Protein AF-A0A9P0PBZ3-F1 (afdb_monomer)

Solvent-accessible surface area (backbone atoms only — not comparable to full-atom values): 19628 Å² total; per-residue (Å²): 142,89,78,90,88,89,79,91,78,91,74,67,79,80,72,68,100,72,88,92,77,84,83,85,83,72,69,75,74,66,58,50,64,60,45,58,63,52,48,60,60,54,54,54,57,56,50,57,58,56,59,62,65,71,76,74,74,85,82,88,81,91,86,73,79,87,84,62,81,46,54,80,63,46,40,41,65,29,90,94,42,72,86,39,41,17,35,72,89,77,70,45,74,46,59,80,88,45,73,45,69,70,51,43,52,48,47,36,52,75,77,37,60,93,55,64,88,62,53,60,66,60,44,51,55,48,48,53,53,58,74,65,52,89,44,71,68,56,56,51,50,57,52,50,53,57,48,51,51,21,49,51,49,31,50,55,50,32,51,50,38,61,76,66,74,51,67,47,52,46,33,55,74,45,50,49,56,52,51,40,49,45,30,48,73,77,65,69,38,84,38,69,74,58,52,69,40,38,64,32,44,42,69,47,28,47,53,47,45,51,52,54,49,49,51,55,50,52,56,45,43,60,47,46,50,76,36,75,43,67,44,75,48,75,88,72,89,61,93,53,61,64,62,54,49,51,53,51,53,49,50,32,58,75,63,61,33,53,64,78,29,44,52,29,38,33,29,67,62,46,60,61,42,61,20,82,90,69,10,54,52,43,56,47,36,73,77,26,72,80,45,41,80,40,69,32,65,69,48,53,51,51,55,51,65,71,68,47,55,69,74,58,45,54,54,47,48,53,51,50,50,52,52,51,53,53,48,66,75,79,108

Nearest PDB structures (foldseek):
  8hzy-assembly1_A  TM=3.636E-01  e=7.570E+00  Homo sapiens
  1uaa-assembly1_A  TM=3.534E-01  e=8.027E+00  unclassified

Radius of gyration: 32.79 Å; Cα contacts (8 Å, |Δi|>4): 248; chains: 1; bounding box: 74×70×86 Å

Mean predicted aligned error: 19.02 Å

pLDDT: mean 71.49, std 22.12, range [21.98, 96.38]

Foldseek 3Di:
DDDDDDDDDPPDPPDDPDDPPPPPDDDPPVVPPVCVVVCVVVVVVVVVVVVVVVVPDDDDDDDAPPPDPCLQLQWAQQPVGSVWIARLVPRDTDDPVCSDPVSSLVCCCPVPVVCNPPGSVVSVVSVVVVVPDDDPVVVVVVVVVLLVVLVVVQLVVLVVCVVVVHQLQCQVPPVLVVQCCCCCPVVVHHSVVSSVSNDSHNVSSVVSVVVVVVVVVLVVLVDQQPAAHEEEDEDDPDPDLVVVLCVVVVVCVVSVRQLLSYAEYEYQPDCQAPPCPRHVVNVSCVRHVRYHYHYDPVSVVVVVVVVDPPVVVVVVVVVVVVVVVVVVVVD

Sequence (331 aa):
MKHVRRSWTVVMSVKMPYIVERERLVPNNLRKNLKEYLDSTVHNFVREFTLTLKRLTPHEVPSSLDGVDYLKFFIIPSLPDKQSPMCLLCNKVLGNDAMKPSKLQDHLRRCHPDKTEKDLKYFQTLKDKFQNRLTLDRMFASTSQRNDDGLRATYNISLLIAKSGKPHTIGEKLILPAVEEVLKTVLHKPASDIIKRIPLSNNTVERRIDEMSSDIESFLYNYLQTTHFSKQLDESTLPDIAALLLAYDYYFIEKAIPLSNMISVATDGAPAMVGRYRGFISYLKQNVSGVLAIHCVIHRQHLVAKNLSVRLHESLHLVIDAVNRIRKAYI

Organism: Acanthoscelides obtectus (NCBI:txid200917)

Structure (mmCIF, N/CA/C/O backbone):
data_AF-A0A9P0PBZ3-F1
#
_entry.id   AF-A0A9P0PBZ3-F1
#
loop_
_atom_site.group_PDB
_atom_site.id
_atom_site.type_symbol
_atom_site.label_atom_id
_atom_site.label_alt_id
_atom_site.label_comp_id
_atom_site.label_asym_id
_atom_site.label_entity_id
_atom_site.label_seq_id
_atom_site.pdbx_PDB_ins_code
_atom_site.Cartn_x
_atom_site.Cartn_y
_atom_site.Cartn_z
_atom_site.occupancy
_atom_site.B_iso_or_equiv
_atom_site.auth_seq_id
_atom_site.auth_comp_id
_atom_site.auth_asym_id
_atom_site.auth_atom_id
_atom_site.pdbx_PDB_model_num
ATOM 1 N N . MET A 1 1 ? -15.906 -4.947 -21.352 1.00 29.08 1 MET A N 1
ATOM 2 C CA . MET A 1 1 ? -15.986 -3.477 -21.180 1.00 29.08 1 MET A CA 1
ATOM 3 C C . MET A 1 1 ? -16.506 -3.112 -19.787 1.00 29.08 1 MET A C 1
ATOM 5 O O . MET A 1 1 ? -17.703 -2.948 -19.625 1.00 29.08 1 MET A O 1
ATOM 9 N N . LYS A 1 2 ? -15.629 -3.013 -18.778 1.00 26.06 2 LYS A N 1
ATOM 10 C CA . LYS A 1 2 ? -15.840 -2.250 -17.526 1.00 26.06 2 LYS A CA 1
ATOM 11 C C . LYS A 1 2 ? -14.461 -1.814 -17.012 1.00 26.06 2 LYS A C 1
ATOM 13 O O . LYS A 1 2 ? -13.936 -2.358 -16.050 1.00 26.06 2 LYS A O 1
ATOM 18 N N . HIS A 1 3 ? -13.850 -0.890 -17.747 1.00 26.52 3 HIS A N 1
ATOM 19 C CA . HIS A 1 3 ? -12.693 -0.113 -17.310 1.00 26.52 3 HIS A CA 1
ATOM 20 C C . HIS A 1 3 ? -13.184 1.267 -16.852 1.00 26.52 3 HIS A C 1
ATOM 22 O O . HIS A 1 3 ? -14.164 1.779 -17.384 1.00 26.52 3 HIS A O 1
ATOM 28 N N . VAL A 1 4 ? -12.436 1.858 -15.918 1.00 29.84 4 VAL A N 1
ATOM 29 C CA . VAL A 1 4 ? -12.512 3.252 -15.448 1.00 29.84 4 VAL A CA 1
ATOM 30 C C . VAL A 1 4 ? -13.644 3.563 -14.459 1.00 29.84 4 VAL A C 1
ATOM 32 O O . VAL A 1 4 ? -14.755 3.901 -14.847 1.00 29.84 4 VAL A O 1
ATOM 35 N N . ARG A 1 5 ? -13.317 3.485 -13.158 1.00 25.25 5 ARG A N 1
ATOM 36 C CA . ARG A 1 5 ? -13.666 4.447 -12.081 1.00 25.25 5 ARG A CA 1
ATOM 37 C C . ARG A 1 5 ? -13.329 3.835 -10.715 1.00 25.25 5 ARG A C 1
ATOM 39 O O . ARG A 1 5 ? -14.179 3.293 -10.019 1.00 25.25 5 ARG A O 1
ATOM 46 N N . ARG A 1 6 ? -12.057 3.919 -10.333 1.00 27.88 6 ARG A N 1
ATOM 47 C CA . ARG A 1 6 ? -11.628 3.910 -8.929 1.00 27.88 6 ARG A CA 1
ATOM 48 C C . ARG A 1 6 ? -10.559 4.981 -8.803 1.00 27.88 6 ARG A C 1
ATOM 50 O O . ARG A 1 6 ? -9.391 4.718 -9.047 1.00 27.88 6 ARG A O 1
ATOM 57 N N . SER A 1 7 ? -11.001 6.197 -8.518 1.00 27.58 7 SER A N 1
ATOM 58 C CA . SER A 1 7 ? -10.134 7.312 -8.166 1.00 27.58 7 SER A CA 1
ATOM 59 C C . SER A 1 7 ? -10.756 7.983 -6.947 1.00 27.58 7 SER A C 1
ATOM 61 O O . SER A 1 7 ? -11.873 8.480 -7.037 1.00 27.58 7 SER A O 1
ATOM 63 N N . TRP A 1 8 ? -10.008 7.940 -5.844 1.00 26.47 8 TRP A N 1
ATOM 64 C CA . TRP A 1 8 ? -10.099 8.806 -4.665 1.00 26.47 8 TRP A CA 1
ATOM 65 C C . TRP A 1 8 ? -11.349 8.679 -3.779 1.00 26.47 8 TRP A C 1
ATOM 67 O O . TRP A 1 8 ? -12.313 9.429 -3.874 1.00 26.47 8 TRP A O 1
ATOM 77 N N . THR A 1 9 ? -11.278 7.756 -2.820 1.00 25.42 9 THR A N 1
ATOM 78 C CA . THR A 1 9 ? -11.917 7.889 -1.502 1.00 25.42 9 THR A CA 1
ATOM 79 C C . THR A 1 9 ? -11.027 7.137 -0.517 1.00 25.42 9 THR A C 1
ATOM 81 O O . THR A 1 9 ? -11.084 5.914 -0.424 1.00 25.42 9 THR A O 1
ATOM 84 N N . VAL A 1 10 ? -10.129 7.852 0.156 1.00 24.81 10 VAL A N 1
ATOM 85 C CA . VAL A 1 10 ? -9.294 7.289 1.223 1.00 24.81 10 VAL A CA 1
ATOM 86 C C . VAL A 1 10 ? -10.126 7.335 2.510 1.00 24.81 10 VAL A C 1
ATOM 88 O O . VAL A 1 10 ? -10.003 8.242 3.320 1.00 24.81 10 VAL A O 1
ATOM 91 N N . VAL A 1 11 ? -11.040 6.370 2.670 1.00 24.91 11 VAL A N 1
ATOM 92 C CA . VAL A 1 11 ? -11.516 5.934 3.992 1.00 24.91 11 VAL A CA 1
ATOM 93 C C . VAL A 1 11 ? -10.622 4.759 4.356 1.00 24.91 11 VAL A C 1
ATOM 95 O O . VAL A 1 11 ? -10.783 3.655 3.838 1.00 24.91 11 VAL A O 1
ATOM 98 N N . MET A 1 12 ? -9.599 5.012 5.165 1.00 24.34 12 MET A N 1
ATOM 99 C CA . MET A 1 12 ? -8.623 3.986 5.515 1.00 24.34 12 MET A CA 1
ATOM 100 C C . MET A 1 12 ? -9.153 3.030 6.575 1.00 24.34 12 MET A C 1
ATOM 102 O O . MET A 1 12 ? -8.908 3.184 7.776 1.00 24.34 12 MET A O 1
ATOM 106 N N . SER A 1 13 ? -9.774 1.956 6.109 1.00 27.16 13 SER A N 1
ATOM 107 C CA . SER A 1 13 ? -9.694 0.673 6.798 1.00 27.16 13 SER A CA 1
ATOM 108 C C . SER A 1 13 ? -8.259 0.148 6.658 1.00 27.16 13 SER A C 1
ATOM 110 O O . SER A 1 13 ? -7.940 -0.556 5.705 1.00 27.16 13 SER A O 1
ATOM 112 N N . VAL A 1 14 ? -7.371 0.503 7.591 1.00 26.03 14 VAL A N 1
ATOM 113 C CA . VAL A 1 14 ? -6.132 -0.269 7.783 1.00 26.03 14 VAL A CA 1
ATOM 114 C C . VAL A 1 14 ? -6.565 -1.555 8.474 1.00 26.03 14 VAL A C 1
ATOM 116 O O . VAL A 1 14 ? -6.760 -1.577 9.686 1.00 26.03 14 VAL A O 1
ATOM 119 N N . LYS A 1 15 ? -6.830 -2.594 7.681 1.00 24.36 15 LYS A N 1
ATOM 120 C CA . LYS A 1 15 ? -6.982 -3.959 8.181 1.00 24.36 15 LYS A CA 1
ATOM 121 C C . LYS A 1 15 ? -5.592 -4.449 8.579 1.00 24.36 15 LYS A C 1
ATOM 123 O O . LYS A 1 15 ? -4.754 -4.645 7.704 1.00 24.36 15 LYS A O 1
ATOM 128 N N . MET A 1 16 ? -5.362 -4.669 9.871 1.00 21.98 16 MET A N 1
ATOM 129 C CA . MET A 1 16 ? -4.347 -5.639 10.284 1.00 21.98 16 MET A CA 1
ATOM 130 C C . MET A 1 16 ? -4.798 -7.044 9.832 1.00 21.98 16 MET A C 1
ATOM 132 O O . MET A 1 16 ? -6.004 -7.290 9.730 1.00 21.98 16 MET A O 1
ATOM 136 N N . PRO A 1 17 ? -3.874 -7.944 9.457 1.00 24.19 17 PRO A N 1
ATOM 137 C CA . PRO A 1 17 ? -4.163 -9.059 8.565 1.00 24.19 17 PRO A CA 1
ATOM 138 C C . PRO A 1 17 ? -4.803 -10.237 9.300 1.00 24.19 17 PRO A C 1
ATOM 140 O O . PRO A 1 17 ? -4.142 -11.223 9.560 1.00 24.19 17 PRO A O 1
ATOM 143 N N . TYR A 1 18 ? -6.097 -10.163 9.586 1.00 25.56 18 TYR A N 1
ATOM 144 C CA . TYR A 1 18 ? -7.008 -11.306 9.696 1.00 25.56 18 TYR A CA 1
ATOM 145 C C . TYR A 1 18 ? -8.403 -10.787 9.300 1.00 25.56 18 TYR A C 1
ATOM 147 O O . TYR A 1 18 ? -8.710 -9.618 9.498 1.00 25.56 18 TYR A O 1
ATOM 155 N N . ILE A 1 19 ? -9.258 -11.628 8.711 1.00 26.42 19 ILE A N 1
ATOM 156 C CA . ILE A 1 19 ? -10.566 -11.289 8.093 1.00 26.42 19 ILE A CA 1
ATOM 157 C C . ILE A 1 19 ? -10.468 -10.950 6.588 1.00 26.42 19 ILE A C 1
ATOM 159 O O . ILE A 1 19 ? -10.888 -9.893 6.095 1.00 26.42 19 ILE A O 1
ATOM 163 N N . VAL A 1 20 ? -9.995 -11.933 5.818 1.00 26.08 20 VAL A N 1
ATOM 164 C CA . VAL A 1 20 ? -10.382 -12.140 4.412 1.00 26.08 20 VAL A CA 1
ATOM 165 C C . VAL A 1 20 ? -11.152 -13.458 4.335 1.00 26.08 20 VAL A C 1
ATOM 167 O O . VAL A 1 20 ? -10.663 -14.433 3.791 1.00 26.08 20 VAL A O 1
ATOM 170 N N . GLU A 1 21 ? -12.351 -13.526 4.924 1.00 27.84 21 GLU A N 1
ATOM 171 C CA . GLU A 1 21 ? -13.196 -14.719 4.712 1.00 27.84 21 GLU A CA 1
ATOM 172 C C . GLU A 1 21 ? -14.717 -14.520 4.829 1.00 27.84 21 GLU A C 1
ATOM 174 O O . GLU A 1 21 ? -15.477 -15.459 4.619 1.00 27.84 21 GLU A O 1
ATOM 179 N N . ARG A 1 22 ? -15.221 -13.299 5.071 1.00 31.28 22 ARG A N 1
ATOM 180 C CA . ARG A 1 22 ? -16.670 -13.069 5.284 1.00 31.28 22 ARG A CA 1
ATOM 181 C C . ARG A 1 22 ? -17.397 -12.206 4.242 1.00 31.28 22 ARG A C 1
ATOM 183 O O . ARG A 1 22 ? -18.484 -11.720 4.520 1.00 31.28 22 ARG A O 1
ATOM 190 N N . GLU A 1 23 ? -16.879 -12.059 3.020 1.00 28.94 23 GLU A N 1
ATOM 191 C CA . GLU A 1 23 ? -17.589 -11.327 1.939 1.00 28.94 23 GLU A CA 1
ATOM 192 C C . GLU A 1 23 ? -18.262 -12.216 0.871 1.00 28.94 23 GLU A C 1
ATOM 194 O O . GLU A 1 23 ? -18.935 -11.710 -0.034 1.00 28.94 23 GLU A O 1
ATOM 199 N N . ARG A 1 24 ? -18.155 -13.548 0.972 1.00 33.34 24 ARG A N 1
ATOM 200 C CA . ARG A 1 24 ? -18.708 -14.477 -0.036 1.00 33.34 24 ARG A CA 1
ATOM 201 C C . ARG A 1 24 ? -20.142 -14.976 0.212 1.00 33.34 24 ARG A C 1
ATOM 203 O O . ARG A 1 24 ? -20.621 -15.761 -0.594 1.00 33.34 24 ARG A O 1
ATOM 210 N N . LEU A 1 25 ? -20.860 -14.524 1.248 1.00 36.72 25 LEU A N 1
ATOM 211 C CA . LEU A 1 25 ? -22.122 -15.171 1.671 1.00 36.72 25 LEU A CA 1
ATOM 212 C C . LEU A 1 25 ? -23.354 -14.243 1.795 1.00 36.72 25 LEU A C 1
ATOM 214 O O . LEU A 1 25 ? -24.155 -14.417 2.706 1.00 36.72 25 LEU A O 1
ATOM 218 N N . VAL A 1 26 ? -23.557 -13.276 0.886 1.00 35.28 26 VAL A N 1
ATOM 219 C CA . VAL A 1 26 ? -24.799 -12.459 0.851 1.00 35.28 26 VAL A CA 1
ATOM 220 C C . VAL A 1 26 ? -25.532 -12.623 -0.493 1.00 35.28 26 VAL A C 1
ATOM 222 O O . VAL A 1 26 ? -24.920 -12.344 -1.529 1.00 35.28 26 VAL A O 1
ATOM 225 N N . PRO A 1 27 ? -26.824 -13.025 -0.512 1.00 37.59 27 PRO A N 1
ATOM 226 C CA . PRO A 1 27 ? -27.618 -13.170 -1.737 1.00 37.59 27 PRO A CA 1
ATOM 227 C C . PRO A 1 27 ? -27.778 -11.858 -2.526 1.00 37.59 27 PRO A C 1
ATOM 229 O O . PRO A 1 27 ? -27.975 -10.781 -1.960 1.00 37.59 27 PRO A O 1
ATOM 232 N N . ASN A 1 28 ? -27.744 -11.957 -3.859 1.00 39.69 28 ASN A N 1
ATOM 233 C CA . ASN A 1 28 ? -27.629 -10.829 -4.799 1.00 39.69 28 ASN A CA 1
ATOM 234 C C . ASN A 1 28 ? -28.760 -9.780 -4.744 1.00 39.69 28 ASN A C 1
ATOM 236 O O . ASN A 1 28 ? -28.546 -8.646 -5.171 1.00 39.69 28 ASN A O 1
ATOM 240 N N . ASN A 1 29 ? -29.932 -10.116 -4.202 1.00 36.47 29 ASN A N 1
ATOM 241 C CA . ASN A 1 29 ? -31.115 -9.251 -4.274 1.00 36.47 29 ASN A CA 1
ATOM 242 C C . ASN A 1 29 ? -31.164 -8.197 -3.149 1.00 36.47 29 ASN A C 1
ATOM 244 O O . ASN A 1 29 ? -31.611 -7.080 -3.386 1.00 36.47 29 ASN A O 1
ATOM 248 N N . LEU A 1 30 ? -30.603 -8.486 -1.965 1.00 32.78 30 LEU A N 1
ATOM 249 C CA . LEU A 1 30 ? -30.436 -7.497 -0.882 1.00 32.78 30 LEU A CA 1
ATOM 250 C C . LEU A 1 30 ? -29.245 -6.549 -1.112 1.00 32.78 30 LEU A C 1
ATOM 252 O O . LEU A 1 30 ? -29.208 -5.450 -0.563 1.00 32.78 30 LEU A O 1
ATOM 256 N N . ARG A 1 31 ? -28.292 -6.937 -1.973 1.00 37.97 31 ARG A N 1
ATOM 257 C CA . ARG A 1 31 ? -27.138 -6.108 -2.365 1.00 37.97 31 ARG A CA 1
ATOM 258 C C . ARG A 1 31 ? -27.500 -4.910 -3.246 1.00 37.97 31 ARG A C 1
ATOM 260 O O . ARG A 1 31 ? -26.680 -4.007 -3.341 1.00 37.97 31 ARG A O 1
ATOM 267 N N . LYS A 1 32 ? -28.660 -4.893 -3.912 1.00 36.97 32 LYS A N 1
ATOM 268 C CA . LYS A 1 32 ? -29.060 -3.775 -4.789 1.00 36.97 32 LYS A CA 1
ATOM 269 C C . LYS A 1 32 ? -29.633 -2.595 -3.999 1.00 36.97 32 LYS A C 1
ATOM 271 O O . LYS A 1 32 ? -29.094 -1.499 -4.095 1.00 36.97 32 LYS A O 1
ATOM 276 N N . ASN A 1 33 ? -30.619 -2.845 -3.138 1.00 32.72 33 ASN A N 1
ATOM 277 C CA . ASN A 1 33 ? -31.356 -1.777 -2.447 1.00 32.72 33 ASN A CA 1
ATOM 278 C C . ASN A 1 33 ? -30.523 -1.037 -1.384 1.00 32.72 33 ASN A C 1
ATOM 280 O O . ASN A 1 33 ? -30.651 0.174 -1.234 1.00 32.72 33 ASN A O 1
ATOM 284 N N . LEU A 1 34 ? -29.623 -1.732 -0.674 1.00 32.03 34 LEU A N 1
ATOM 285 C CA . LEU A 1 34 ? -28.714 -1.084 0.286 1.00 32.03 34 LEU A CA 1
ATOM 286 C C . LEU A 1 34 ? -27.612 -0.267 -0.402 1.00 32.03 34 LEU A C 1
ATOM 288 O O . LEU A 1 34 ? -27.131 0.715 0.154 1.00 32.03 34 LEU A O 1
ATOM 292 N N . LYS A 1 35 ? -27.212 -0.667 -1.611 1.00 34.16 35 LYS A N 1
ATOM 293 C CA . LYS A 1 35 ? -26.131 -0.026 -2.361 1.00 34.16 35 LYS A CA 1
ATOM 294 C C . LYS A 1 35 ? -26.606 1.253 -3.052 1.00 34.16 35 LYS A C 1
ATOM 296 O O . LYS A 1 35 ? -25.893 2.244 -3.005 1.00 34.16 35 LYS A O 1
ATOM 301 N N . GLU A 1 36 ? -27.836 1.273 -3.569 1.00 37.53 36 GLU A N 1
ATOM 302 C CA . GLU A 1 36 ? -28.458 2.484 -4.133 1.00 37.53 36 GLU A CA 1
ATOM 303 C C . GLU A 1 36 ? -28.663 3.601 -3.095 1.00 37.53 36 GLU A C 1
ATOM 305 O O . GLU A 1 36 ? -28.424 4.766 -3.406 1.00 37.53 36 GLU A O 1
ATOM 310 N N . TYR A 1 37 ? -29.027 3.264 -1.851 1.00 32.12 37 TYR A N 1
ATOM 311 C CA . TYR A 1 37 ? -29.241 4.251 -0.780 1.00 32.12 37 TYR A CA 1
ATOM 312 C C . TYR A 1 37 ? -27.926 4.820 -0.200 1.00 32.12 37 TYR A C 1
ATOM 314 O O . TYR A 1 37 ? -27.851 5.987 0.192 1.00 32.12 37 TYR A O 1
ATOM 322 N N . LEU A 1 38 ? -26.865 4.004 -0.157 1.00 33.03 38 LEU A N 1
ATOM 323 C CA . LEU A 1 38 ? -25.527 4.414 0.292 1.00 33.03 38 LEU A CA 1
ATOM 324 C C . LEU A 1 38 ? -24.756 5.191 -0.792 1.00 33.03 38 LEU A C 1
ATOM 326 O O . LEU A 1 38 ? -24.048 6.145 -0.462 1.00 33.03 38 LEU A O 1
ATOM 330 N N . ASP A 1 39 ? -24.933 4.845 -2.073 1.00 37.62 39 ASP A N 1
ATOM 331 C CA . ASP A 1 39 ? -24.250 5.511 -3.188 1.00 37.62 39 ASP A CA 1
ATOM 332 C C . ASP A 1 39 ? -24.753 6.954 -3.404 1.00 37.62 39 ASP A C 1
ATOM 334 O O . ASP A 1 39 ? -23.943 7.837 -3.683 1.00 37.62 39 ASP A O 1
ATOM 338 N N . SER A 1 40 ? -26.045 7.261 -3.218 1.00 37.28 40 SER A N 1
ATOM 339 C CA . SER A 1 40 ? -26.577 8.614 -3.490 1.00 37.28 40 SER A CA 1
ATOM 340 C C . SER A 1 40 ? -26.087 9.687 -2.508 1.00 37.28 40 SER A C 1
ATOM 342 O O . SER A 1 40 ? -25.860 10.836 -2.893 1.00 37.28 40 SER A O 1
ATOM 344 N N . THR A 1 41 ? -25.904 9.322 -1.238 1.00 36.50 41 THR A N 1
ATOM 345 C CA . THR A 1 41 ? -25.559 10.266 -0.161 1.00 36.50 41 THR A CA 1
ATOM 346 C C . THR A 1 41 ? -24.055 10.552 -0.127 1.00 36.50 41 THR A C 1
ATOM 348 O O . THR A 1 41 ? -23.639 11.703 0.004 1.00 36.50 41 THR A O 1
ATOM 351 N N . VAL A 1 42 ? -23.224 9.526 -0.346 1.00 36.25 42 VAL A N 1
ATOM 352 C CA . VAL A 1 42 ? -21.756 9.651 -0.397 1.00 36.25 42 VAL A CA 1
ATOM 353 C C . VAL A 1 42 ? -21.297 10.324 -1.697 1.00 36.25 42 VAL A C 1
ATOM 355 O O . VAL A 1 42 ? -20.391 11.158 -1.679 1.00 36.25 42 VAL A O 1
ATOM 358 N N . HIS A 1 43 ? -21.959 10.046 -2.826 1.00 37.09 43 HIS A N 1
ATOM 359 C CA . HIS A 1 43 ? -21.601 10.631 -4.121 1.00 37.09 43 HIS A CA 1
ATOM 360 C C . HIS A 1 43 ? -21.863 12.148 -4.191 1.00 37.09 43 HIS A C 1
ATOM 362 O O . HIS A 1 43 ? -21.116 12.873 -4.851 1.00 37.09 43 HIS A O 1
ATOM 368 N N . ASN A 1 44 ? -22.887 12.659 -3.497 1.00 37.38 44 ASN A N 1
ATOM 369 C CA . ASN A 1 44 ? -23.174 14.098 -3.457 1.00 37.38 44 ASN A CA 1
ATOM 370 C C . ASN A 1 44 ? -22.150 14.881 -2.617 1.00 37.38 44 ASN A C 1
ATOM 372 O O . ASN A 1 44 ? -21.724 15.954 -3.041 1.00 37.38 44 ASN A O 1
ATOM 376 N N . PHE A 1 45 ? -21.690 14.318 -1.495 1.00 37.94 45 PHE A N 1
ATOM 377 C CA . PHE A 1 45 ? -20.674 14.931 -0.633 1.00 37.94 45 PHE A CA 1
ATOM 378 C C . PHE A 1 45 ? -19.287 14.990 -1.305 1.00 37.94 45 PHE A C 1
ATOM 380 O O . PHE A 1 45 ? -18.627 16.028 -1.304 1.00 37.94 45 PHE A O 1
ATOM 387 N N . VAL A 1 46 ? -18.870 13.906 -1.971 1.00 37.19 46 VAL A N 1
ATOM 388 C CA . VAL A 1 46 ? -17.577 13.835 -2.684 1.00 37.19 46 VAL A CA 1
ATOM 389 C C . VAL A 1 46 ? -17.530 14.791 -3.887 1.00 37.19 46 VAL A C 1
ATOM 391 O O . VAL A 1 46 ? -16.481 15.367 -4.192 1.00 37.19 46 VAL A O 1
ATOM 394 N N . ARG A 1 47 ? -18.665 15.007 -4.565 1.00 36.38 47 ARG A N 1
ATOM 395 C CA . ARG A 1 47 ? -18.760 15.905 -5.726 1.00 36.38 47 ARG A CA 1
ATOM 396 C C . ARG A 1 47 ? -18.558 17.377 -5.349 1.00 36.38 47 ARG A C 1
ATOM 398 O O . ARG A 1 47 ? -17.812 18.063 -6.043 1.00 36.38 47 ARG A O 1
ATOM 405 N N . GLU A 1 48 ? -19.182 17.846 -4.270 1.00 38.06 48 GLU A N 1
ATOM 406 C CA . GLU A 1 48 ? -19.055 19.232 -3.783 1.00 38.06 48 GLU A CA 1
ATOM 407 C C . GLU A 1 48 ? -17.611 19.554 -3.364 1.00 38.06 48 GLU A C 1
ATOM 409 O O . GLU A 1 48 ? -17.042 20.554 -3.795 1.00 38.06 48 GLU A O 1
ATOM 414 N N . PHE A 1 49 ? -16.961 18.644 -2.632 1.00 36.47 49 PHE A N 1
ATOM 415 C CA . PHE A 1 49 ? -15.581 18.817 -2.167 1.00 36.47 49 PHE A CA 1
ATOM 416 C C . PHE A 1 49 ? -14.556 18.857 -3.321 1.00 36.47 49 PHE A C 1
ATOM 418 O O . PHE A 1 49 ? -13.615 19.651 -3.315 1.00 36.47 49 PHE A O 1
ATOM 425 N N . THR A 1 50 ? -14.775 18.055 -4.370 1.00 34.44 50 THR A N 1
ATOM 426 C CA . THR A 1 50 ? -13.890 17.996 -5.551 1.00 34.44 50 THR A CA 1
ATOM 427 C C . THR A 1 50 ? -13.999 19.248 -6.436 1.00 34.44 50 THR A C 1
ATOM 429 O O . THR A 1 50 ? -13.034 19.626 -7.105 1.00 34.44 50 THR A O 1
ATOM 432 N N . LEU A 1 51 ? -15.160 19.913 -6.458 1.00 34.50 51 LEU A N 1
ATOM 433 C CA . LEU A 1 51 ? -15.385 21.136 -7.241 1.00 34.50 51 LEU A CA 1
ATOM 434 C C . LEU A 1 51 ? -14.733 22.372 -6.605 1.00 34.50 51 LEU A C 1
ATOM 436 O O . LEU A 1 51 ? -14.288 23.259 -7.333 1.00 34.50 51 LEU A O 1
ATOM 440 N N . THR A 1 52 ? -14.615 22.399 -5.278 1.00 33.78 52 THR A N 1
ATOM 441 C CA . THR A 1 52 ? -13.939 23.467 -4.525 1.00 33.78 52 THR A CA 1
ATOM 442 C C . THR A 1 52 ? -12.418 23.430 -4.721 1.00 33.78 52 THR A C 1
ATOM 444 O O . THR A 1 52 ? -11.792 24.476 -4.873 1.00 33.78 52 THR A O 1
ATOM 447 N N . LEU A 1 53 ? -11.824 22.236 -4.834 1.00 31.31 53 LEU A N 1
ATOM 448 C CA . LEU A 1 53 ? -10.375 22.056 -5.024 1.00 31.31 53 LEU A CA 1
ATOM 449 C C . LEU A 1 53 ? -9.885 22.376 -6.449 1.00 31.31 53 LEU A C 1
ATOM 451 O O . LEU A 1 53 ? -8.734 22.759 -6.633 1.00 31.31 53 LEU A O 1
ATOM 455 N N . LYS A 1 54 ? -10.753 22.288 -7.467 1.00 32.62 54 LYS A N 1
ATOM 456 C CA . LYS A 1 54 ? -10.409 22.616 -8.867 1.00 32.62 54 LYS A CA 1
ATOM 457 C C . LYS A 1 54 ? -10.315 24.118 -9.169 1.00 32.62 54 LYS A C 1
ATOM 459 O O . LYS A 1 54 ? -9.887 24.477 -10.260 1.00 32.62 54 LYS A O 1
ATOM 464 N N . ARG A 1 55 ? -10.725 24.994 -8.244 1.00 32.84 55 ARG A N 1
ATOM 465 C CA . ARG A 1 55 ? -10.738 26.458 -8.441 1.00 32.84 55 ARG A CA 1
ATOM 466 C C . ARG A 1 55 ? -9.455 27.168 -7.980 1.00 32.84 55 ARG A C 1
ATOM 468 O O . ARG A 1 55 ? -9.387 28.384 -8.104 1.00 32.84 55 ARG A O 1
ATOM 475 N N . LEU A 1 56 ? -8.455 26.445 -7.463 1.00 30.20 56 LEU A N 1
ATOM 476 C CA . LEU A 1 56 ? -7.290 27.030 -6.775 1.00 30.20 56 LEU A CA 1
ATOM 477 C C . LEU A 1 56 ? -5.929 26.861 -7.484 1.00 30.20 56 LEU A C 1
ATOM 479 O O . LEU A 1 56 ? -4.898 27.015 -6.839 1.00 30.20 56 LEU A O 1
ATOM 483 N N . THR A 1 57 ? -5.870 26.598 -8.794 1.00 28.95 57 THR A N 1
ATOM 484 C CA . THR A 1 57 ? -4.579 26.516 -9.519 1.00 28.95 57 THR A CA 1
ATOM 485 C C . THR A 1 57 ? -4.456 27.585 -10.612 1.00 28.95 57 THR A C 1
ATOM 487 O O . THR A 1 57 ? -5.164 27.485 -11.618 1.00 28.95 57 THR A O 1
ATOM 490 N N . PRO A 1 58 ? -3.560 28.582 -10.474 1.00 28.23 58 PRO A N 1
ATOM 491 C CA . PRO A 1 58 ? -3.231 29.511 -11.553 1.00 28.23 58 PRO A CA 1
ATOM 492 C C . PRO A 1 58 ? -2.157 28.958 -12.512 1.00 28.23 58 PRO A C 1
ATOM 494 O O . PRO A 1 58 ? -1.082 28.549 -12.088 1.00 28.23 58 PRO A O 1
ATOM 497 N N . HIS A 1 59 ? -2.524 28.982 -13.796 1.00 28.33 59 HIS A N 1
ATOM 498 C CA . HIS A 1 59 ? -1.787 29.079 -15.068 1.00 28.33 59 HIS A CA 1
ATOM 499 C C . HIS A 1 59 ? -0.265 28.831 -15.178 1.00 28.33 59 HIS A C 1
ATOM 501 O O . HIS A 1 59 ? 0.561 29.500 -14.564 1.00 28.33 59 HIS A O 1
ATOM 507 N N . GLU A 1 60 ? 0.076 27.971 -16.146 1.00 28.38 60 GLU A N 1
ATOM 508 C CA . GLU A 1 60 ? 1.399 27.793 -16.756 1.00 28.38 60 GLU A CA 1
ATOM 509 C C . GLU A 1 60 ? 1.777 28.966 -17.688 1.00 28.38 60 GLU A C 1
ATOM 511 O O . GLU A 1 60 ? 0.947 29.482 -18.440 1.00 28.38 60 GLU A O 1
ATOM 516 N N . VAL A 1 61 ? 3.060 29.343 -17.670 1.00 28.06 61 VAL A N 1
ATOM 517 C CA . VAL A 1 61 ? 3.719 30.278 -18.601 1.00 28.06 61 VAL A CA 1
ATOM 518 C C . VAL A 1 61 ? 4.449 29.460 -19.679 1.00 28.06 61 VAL A C 1
ATOM 520 O O . VAL A 1 61 ? 5.173 28.536 -19.307 1.00 28.06 61 VAL A O 1
ATOM 523 N N . PRO A 1 62 ? 4.359 29.768 -20.988 1.00 28.44 62 PRO A N 1
ATOM 524 C CA . PRO A 1 62 ? 5.152 29.074 -21.998 1.00 28.44 62 PRO A CA 1
ATOM 525 C C . PRO A 1 62 ? 6.521 29.741 -22.188 1.00 28.44 62 PRO A C 1
ATOM 527 O O . PRO A 1 62 ? 6.617 30.891 -22.614 1.00 28.44 62 PRO A O 1
ATOM 530 N N . SER A 1 63 ? 7.587 28.986 -21.932 1.00 37.53 63 SER A N 1
ATOM 531 C CA . SER A 1 63 ? 8.979 29.334 -22.229 1.00 37.53 63 SER A CA 1
ATOM 532 C C . SER A 1 63 ? 9.591 28.282 -23.160 1.00 37.53 63 SER A C 1
ATOM 534 O O . SER A 1 63 ? 10.250 27.347 -22.718 1.00 37.53 63 SER A O 1
ATOM 536 N N . SER A 1 64 ? 9.372 28.389 -24.474 1.00 41.22 64 SER A N 1
ATOM 537 C CA . SER A 1 64 ? 10.164 27.613 -25.442 1.00 41.22 64 SER A CA 1
ATOM 538 C C . SER A 1 64 ? 10.166 28.219 -26.848 1.00 41.22 64 SER A C 1
ATOM 540 O O . SER A 1 64 ? 9.185 28.784 -27.324 1.00 41.22 64 SER A O 1
ATOM 542 N N . LEU A 1 65 ? 11.313 28.076 -27.515 1.00 47.31 65 LEU A N 1
ATOM 543 C CA . LEU A 1 65 ? 11.615 28.475 -28.897 1.00 47.31 65 LEU A CA 1
ATOM 544 C C . LEU A 1 65 ? 10.969 27.559 -29.962 1.00 47.31 65 LEU A C 1
ATOM 546 O O . LEU A 1 65 ? 11.308 27.660 -31.139 1.00 47.31 65 LEU A O 1
ATOM 550 N N . ASP A 1 66 ? 10.030 26.689 -29.584 1.00 43.91 66 ASP A N 1
ATOM 551 C CA . ASP A 1 66 ? 9.436 25.676 -30.472 1.00 43.91 66 ASP A CA 1
ATOM 552 C C . ASP A 1 66 ? 8.482 26.258 -31.538 1.00 43.91 66 ASP A C 1
ATOM 554 O O . ASP A 1 66 ? 8.053 25.550 -32.447 1.00 43.91 66 ASP A O 1
ATOM 558 N N . GLY A 1 67 ? 8.153 27.553 -31.458 1.00 42.31 67 GLY A N 1
ATOM 559 C CA . GLY A 1 67 ? 7.141 28.200 -32.302 1.00 42.31 67 GLY A CA 1
ATOM 560 C C . GLY A 1 67 ? 7.635 28.883 -33.584 1.00 42.31 67 GLY A C 1
ATOM 561 O O . GLY A 1 67 ? 6.804 29.392 -34.335 1.00 42.31 67 GLY A O 1
ATOM 562 N N . VAL A 1 68 ? 8.945 28.947 -33.857 1.00 49.75 68 VAL A N 1
ATOM 563 C CA . VAL A 1 68 ? 9.478 29.694 -35.015 1.00 49.75 68 VAL A CA 1
ATOM 564 C C . VAL A 1 68 ? 10.382 28.808 -35.871 1.00 49.75 68 VAL A C 1
ATOM 566 O O . VAL A 1 68 ? 11.370 28.249 -35.402 1.00 49.75 68 VAL A O 1
ATOM 569 N N . ASP A 1 69 ? 10.040 28.694 -37.156 1.00 54.16 69 ASP A N 1
ATOM 570 C CA . ASP A 1 69 ? 10.655 27.792 -38.138 1.00 54.16 69 ASP A CA 1
ATOM 571 C C . ASP A 1 69 ? 12.033 28.308 -38.619 1.00 54.16 69 ASP A C 1
ATOM 573 O O . ASP A 1 69 ? 12.251 28.647 -39.786 1.00 54.16 69 ASP A O 1
ATOM 577 N N . TYR A 1 70 ? 12.990 28.398 -37.686 1.00 59.53 70 TYR A N 1
ATOM 578 C CA . TYR A 1 70 ? 14.380 28.814 -37.925 1.00 59.53 70 TYR A CA 1
ATOM 579 C C . TYR A 1 70 ? 15.197 27.790 -38.721 1.00 59.53 70 TYR A C 1
ATOM 581 O O . TYR A 1 70 ? 16.350 28.047 -39.074 1.00 59.53 70 TYR A O 1
ATOM 589 N N . LEU A 1 71 ? 14.589 26.658 -39.085 1.00 56.19 71 LEU A N 1
ATOM 590 C CA . LEU A 1 71 ? 15.183 25.687 -39.994 1.00 56.19 71 LEU A CA 1
ATOM 591 C C . LEU A 1 71 ? 15.470 26.291 -41.377 1.00 56.19 71 LEU A C 1
ATOM 593 O O . LEU A 1 71 ? 16.447 25.914 -42.023 1.00 56.19 71 LEU A O 1
ATOM 597 N N . LYS A 1 72 ? 14.682 27.300 -41.783 1.00 58.66 72 LYS A N 1
ATOM 598 C CA . LYS A 1 72 ? 14.942 28.154 -42.959 1.00 58.66 72 LYS A CA 1
ATOM 599 C C . LYS A 1 72 ? 16.304 28.852 -42.916 1.00 58.66 72 LYS A C 1
ATOM 601 O O . LYS A 1 72 ? 16.812 29.251 -43.956 1.00 58.66 72 LYS A O 1
ATOM 606 N N . PHE A 1 73 ? 16.895 28.972 -41.731 1.00 57.78 73 PHE A N 1
ATOM 607 C CA . PHE A 1 73 ? 18.188 29.597 -41.491 1.00 57.78 73 PHE A CA 1
ATOM 608 C C . PHE A 1 73 ? 19.212 28.607 -40.942 1.00 57.78 73 PHE A C 1
ATOM 610 O O . PHE A 1 73 ? 20.097 29.036 -40.218 1.00 57.78 73 PHE A O 1
ATOM 617 N N . PHE A 1 74 ? 19.113 27.304 -41.253 1.00 70.94 74 PHE A N 1
ATOM 618 C CA . PHE A 1 74 ? 20.138 26.297 -40.916 1.00 70.94 74 PHE A CA 1
ATOM 619 C C . PHE A 1 74 ? 20.516 26.228 -39.412 1.00 70.94 74 PHE A C 1
ATOM 621 O O . PHE A 1 74 ? 21.561 25.673 -39.064 1.00 70.94 74 PHE A O 1
ATOM 628 N N . ILE A 1 75 ? 19.666 26.755 -38.517 1.00 74.94 75 ILE A N 1
ATOM 629 C CA . ILE A 1 75 ? 19.868 26.773 -37.063 1.00 74.94 75 ILE A CA 1
ATOM 630 C C . ILE A 1 75 ? 19.022 25.687 -36.396 1.00 74.94 75 ILE A C 1
ATOM 632 O O . ILE A 1 75 ? 17.840 25.521 -36.699 1.00 74.94 75 ILE A O 1
ATOM 636 N N . ILE A 1 76 ? 19.631 24.971 -35.454 1.00 70.75 76 ILE A N 1
ATOM 637 C CA . ILE A 1 76 ? 18.967 24.028 -34.550 1.00 70.75 76 ILE A CA 1
ATOM 638 C C . ILE A 1 76 ? 19.279 24.386 -33.089 1.00 70.75 76 ILE A C 1
ATOM 640 O O . ILE A 1 76 ? 20.307 25.012 -32.832 1.00 70.75 76 ILE A O 1
ATOM 644 N N . PRO A 1 77 ? 18.439 23.993 -32.117 1.00 71.00 77 PRO A N 1
ATOM 645 C CA . PRO A 1 77 ? 18.808 24.062 -30.707 1.00 71.00 77 PRO A CA 1
ATOM 646 C C . PRO A 1 77 ? 20.083 23.258 -30.431 1.00 71.00 77 PRO A C 1
ATOM 648 O O . PRO A 1 77 ? 20.270 22.166 -30.978 1.00 71.00 77 PRO A O 1
ATOM 651 N N . SER A 1 78 ? 20.953 23.790 -29.579 1.00 65.94 78 SER A N 1
ATOM 652 C CA . SER A 1 78 ? 22.171 23.113 -29.148 1.00 65.94 78 SER A CA 1
ATOM 653 C C . SER A 1 78 ? 21.840 21.883 -28.289 1.00 65.94 78 SER A C 1
ATOM 655 O O . SER A 1 78 ? 20.861 21.869 -27.544 1.00 65.94 78 SER A O 1
ATOM 657 N N . LEU A 1 79 ? 22.651 20.823 -28.392 1.00 63.25 79 LEU A N 1
ATOM 658 C CA . LEU A 1 79 ? 22.445 19.577 -27.635 1.00 63.25 79 LEU A CA 1
ATOM 659 C C . LEU A 1 79 ? 22.624 19.737 -26.107 1.00 63.25 79 LEU A C 1
ATOM 661 O O . LEU A 1 79 ? 21.815 19.160 -25.382 1.00 63.25 79 LEU A O 1
ATOM 665 N N . PRO A 1 80 ? 23.617 20.500 -25.596 1.00 60.84 80 PRO A N 1
ATOM 666 C CA . PRO A 1 80 ? 23.805 20.710 -24.156 1.00 60.84 80 PRO A CA 1
ATOM 667 C C . PRO A 1 80 ? 22.832 21.732 -23.548 1.00 60.84 80 PRO A C 1
ATOM 669 O O . PRO A 1 80 ? 22.517 21.641 -22.368 1.00 60.84 80 PRO A O 1
ATOM 672 N N . ASP A 1 81 ? 22.352 22.694 -24.343 1.00 68.31 81 ASP A N 1
ATOM 673 C CA . ASP A 1 81 ? 21.404 23.727 -23.918 1.00 68.31 81 ASP A CA 1
ATOM 674 C C . ASP A 1 81 ? 20.407 24.026 -25.043 1.00 68.31 81 ASP A C 1
ATOM 676 O O . ASP A 1 81 ? 20.736 24.662 -26.047 1.00 68.31 81 ASP A O 1
ATOM 680 N N . LYS A 1 82 ? 19.159 23.591 -24.848 1.00 66.25 82 LYS A N 1
ATOM 681 C CA . LYS A 1 82 ? 18.078 23.761 -25.826 1.00 66.25 82 LYS A CA 1
ATOM 682 C C . LYS A 1 82 ? 17.685 25.227 -26.048 1.00 66.25 82 LYS A C 1
ATOM 684 O O . LYS A 1 82 ? 16.941 25.501 -26.985 1.00 66.25 82 LYS A O 1
ATOM 689 N N . GLN A 1 83 ? 18.158 26.156 -25.213 1.00 67.12 83 GLN A N 1
ATOM 690 C CA . GLN A 1 83 ? 17.913 27.592 -25.376 1.00 67.12 83 GLN A CA 1
ATOM 691 C C . GLN A 1 83 ? 18.954 28.278 -26.268 1.00 67.12 83 GLN A C 1
ATOM 693 O O . GLN A 1 83 ? 18.702 29.374 -26.763 1.00 67.12 83 GLN A O 1
ATOM 698 N N . SER A 1 84 ? 20.093 27.629 -26.521 1.00 71.88 84 SER A N 1
ATOM 699 C CA . SER A 1 84 ? 21.183 28.195 -27.311 1.00 71.88 84 SER A CA 1
ATOM 700 C C . SER A 1 84 ? 21.105 27.757 -28.785 1.00 71.88 84 SER A C 1
ATOM 702 O O . SER A 1 84 ? 21.059 26.555 -29.061 1.00 71.88 84 SER A O 1
ATOM 704 N N . PRO A 1 85 ? 21.128 28.679 -29.766 1.00 76.25 85 PRO A N 1
ATOM 705 C CA . PRO A 1 85 ? 21.135 28.317 -31.181 1.00 76.25 85 PRO A CA 1
ATOM 706 C C . PRO A 1 85 ? 22.476 27.758 -31.645 1.00 76.25 85 PRO A C 1
ATOM 708 O O . PRO A 1 85 ? 23.531 28.280 -31.308 1.00 76.25 85 PRO A O 1
ATOM 711 N N . MET A 1 86 ? 22.446 26.737 -32.495 1.00 82.06 86 MET A N 1
ATOM 712 C CA . MET A 1 86 ? 23.617 26.129 -33.120 1.00 82.06 86 MET A CA 1
ATOM 713 C C . MET A 1 86 ? 23.464 26.097 -34.644 1.00 82.06 86 MET A C 1
ATOM 715 O O . MET A 1 86 ? 22.418 25.719 -35.169 1.00 82.06 86 MET A O 1
ATOM 719 N N . CYS A 1 87 ? 24.527 26.453 -35.368 1.00 84.19 87 CYS A N 1
ATOM 720 C CA . CYS A 1 87 ? 24.594 26.286 -36.819 1.00 84.19 87 CYS A CA 1
ATOM 721 C C . CYS A 1 87 ? 24.777 24.808 -37.193 1.00 84.19 87 CYS A C 1
ATOM 723 O O . CYS A 1 87 ? 25.756 24.183 -36.791 1.00 84.19 87 CYS A O 1
ATOM 725 N N . LEU A 1 88 ? 23.881 24.268 -38.020 1.00 79.88 88 LEU A N 1
ATOM 726 C CA . LEU A 1 88 ? 23.882 22.866 -38.454 1.00 79.88 88 LEU A CA 1
ATOM 727 C C . LEU A 1 88 ? 25.062 22.500 -39.380 1.00 79.88 88 LEU A C 1
ATOM 729 O O . LEU A 1 88 ? 25.383 21.325 -39.538 1.00 79.88 88 LEU A O 1
ATOM 733 N N . LEU A 1 89 ? 25.699 23.491 -40.014 1.00 81.75 89 LEU A N 1
ATOM 734 C CA . LEU A 1 89 ? 26.796 23.281 -40.969 1.00 81.75 89 LEU A CA 1
ATOM 735 C C . LEU A 1 89 ? 28.178 23.232 -40.299 1.00 81.75 89 LEU A C 1
ATOM 737 O O . LEU A 1 89 ? 29.033 22.466 -40.735 1.00 81.75 89 LEU A O 1
ATOM 741 N N . CYS A 1 90 ? 28.406 24.032 -39.249 1.00 82.94 90 CYS A N 1
ATOM 742 C CA . CYS A 1 90 ? 29.686 24.086 -38.524 1.00 82.94 90 CYS A CA 1
ATOM 743 C C . CYS A 1 90 ? 29.611 23.666 -37.051 1.00 82.94 90 CYS A C 1
ATOM 745 O O . CYS A 1 90 ? 30.632 23.702 -36.369 1.00 82.94 90 CYS A O 1
ATOM 747 N N . ASN A 1 91 ? 28.432 23.298 -36.541 1.00 77.56 91 ASN A N 1
ATOM 748 C CA . ASN A 1 91 ? 28.171 22.981 -35.129 1.00 77.56 91 ASN A CA 1
ATOM 749 C C . ASN A 1 91 ? 28.560 24.099 -34.144 1.00 77.56 91 ASN A C 1
ATOM 751 O O . ASN A 1 91 ? 28.747 23.855 -32.952 1.00 77.56 91 ASN A O 1
ATOM 755 N N . LYS A 1 92 ? 28.688 25.342 -34.625 1.00 82.38 92 LYS A N 1
ATOM 756 C CA . LYS A 1 92 ? 29.024 26.492 -33.786 1.00 82.38 92 LYS A CA 1
ATOM 757 C C . LYS A 1 92 ? 27.778 26.985 -33.057 1.00 82.38 92 LYS A C 1
ATOM 759 O O . LYS A 1 92 ? 26.779 27.303 -33.703 1.00 82.38 92 LYS A O 1
ATOM 764 N N . VAL A 1 93 ? 27.860 27.085 -31.730 1.00 80.88 93 VAL A N 1
ATOM 765 C CA . VAL A 1 93 ? 26.844 27.760 -30.912 1.00 80.88 93 VAL A CA 1
ATOM 766 C C . VAL A 1 93 ? 26.922 29.263 -31.180 1.00 80.88 93 VAL A C 1
ATOM 768 O O . VAL A 1 93 ? 27.997 29.865 -31.139 1.00 80.88 93 VAL A O 1
ATOM 771 N N . LEU A 1 94 ? 25.786 29.855 -31.519 1.00 78.19 94 LEU A N 1
ATOM 772 C CA . LEU A 1 94 ? 25.617 31.274 -31.780 1.00 78.19 94 LEU A CA 1
ATOM 773 C C . LEU A 1 94 ? 25.045 31.943 -30.524 1.00 78.19 94 LEU A C 1
ATOM 775 O O . LEU A 1 94 ? 24.282 31.335 -29.781 1.00 78.19 94 LEU A O 1
ATOM 779 N N . GLY A 1 95 ? 25.398 33.205 -30.282 1.00 75.75 95 GLY A N 1
ATOM 780 C CA . GLY A 1 95 ? 24.744 33.984 -29.228 1.00 75.75 95 GLY A CA 1
ATOM 781 C C . GLY A 1 95 ? 23.291 34.298 -29.595 1.00 75.75 95 GLY A C 1
ATOM 782 O O . GLY A 1 95 ? 22.971 34.445 -30.776 1.00 75.75 95 GLY A O 1
ATOM 783 N N . ASN A 1 96 ? 22.419 34.468 -28.600 1.00 68.06 96 ASN A N 1
ATOM 784 C CA . ASN A 1 96 ? 20.997 34.776 -28.819 1.00 68.06 96 ASN A CA 1
ATOM 785 C C . ASN A 1 96 ? 20.788 36.045 -29.676 1.00 68.06 96 ASN A C 1
ATOM 787 O O . ASN A 1 96 ? 19.902 36.088 -30.528 1.00 68.06 96 ASN A O 1
ATOM 791 N N . ASP A 1 97 ? 21.689 37.028 -29.573 1.00 69.25 97 ASP A N 1
ATOM 792 C CA . ASP A 1 97 ? 21.683 38.261 -30.378 1.00 69.25 97 ASP A CA 1
ATOM 793 C C . ASP A 1 97 ? 21.995 38.057 -31.872 1.00 69.25 97 ASP A C 1
ATOM 795 O O . ASP A 1 97 ? 21.861 38.993 -32.679 1.00 69.25 97 ASP A O 1
ATOM 799 N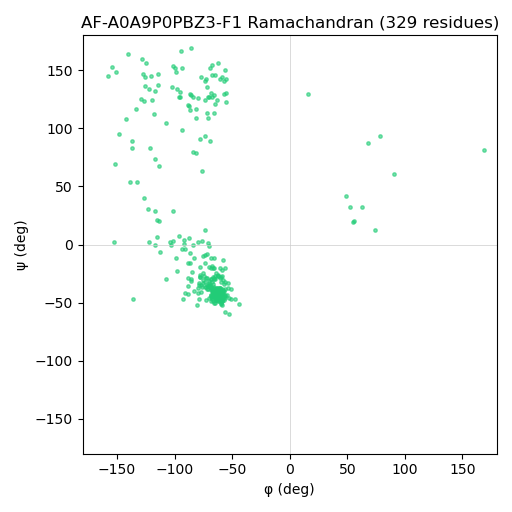 N . ALA A 1 98 ? 22.463 36.864 -32.252 1.00 65.31 98 ALA A N 1
ATOM 800 C CA . ALA A 1 98 ? 22.755 36.468 -33.627 1.00 65.31 98 ALA A CA 1
ATOM 801 C C . ALA A 1 98 ? 21.525 35.911 -3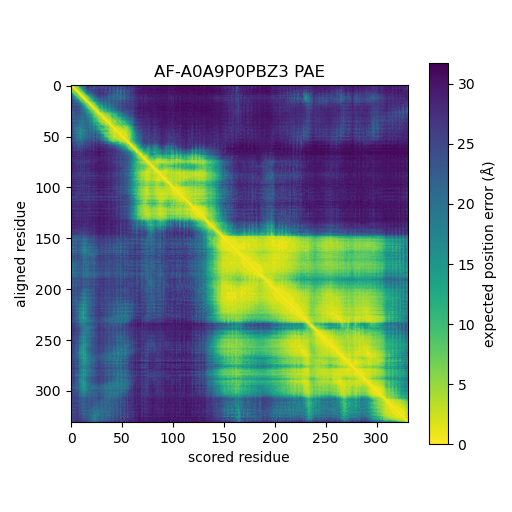4.364 1.00 65.31 98 ALA A C 1
ATOM 803 O O . ALA A 1 98 ? 21.590 35.755 -35.578 1.00 65.31 98 ALA A O 1
ATOM 804 N N . MET A 1 99 ? 20.394 35.702 -33.676 1.00 69.38 99 MET A N 1
ATOM 805 C CA . MET A 1 99 ? 19.146 35.160 -34.244 1.00 69.38 99 MET A CA 1
ATOM 806 C C . MET A 1 99 ? 18.401 36.119 -35.188 1.00 69.38 99 MET A C 1
ATOM 808 O O . MET A 1 99 ? 17.343 35.786 -35.722 1.00 69.38 99 MET A O 1
ATOM 812 N N . LYS A 1 100 ? 18.938 37.323 -35.426 1.00 75.06 100 LYS A N 1
ATOM 813 C CA . LYS A 1 100 ? 18.390 38.249 -36.424 1.00 75.06 100 LYS A CA 1
ATOM 814 C C . LYS A 1 100 ? 18.617 37.671 -37.834 1.00 75.06 100 LYS A C 1
ATOM 816 O O . LYS A 1 100 ? 19.765 37.359 -38.153 1.00 75.06 100 LYS A O 1
ATOM 821 N N . PRO A 1 101 ? 17.594 37.599 -38.711 1.00 71.19 101 PRO A N 1
ATOM 822 C CA . PRO A 1 101 ? 17.716 37.004 -40.048 1.00 71.19 101 PRO A CA 1
ATOM 823 C C . PRO A 1 101 ? 18.891 37.534 -40.881 1.00 71.19 101 PRO A C 1
ATOM 825 O O . PRO A 1 101 ? 19.569 36.758 -41.548 1.00 71.19 101 PRO A O 1
ATOM 828 N N . SER A 1 102 ? 19.185 38.834 -40.789 1.00 73.25 102 SER A N 1
ATOM 829 C CA . SER A 1 102 ? 20.329 39.457 -41.465 1.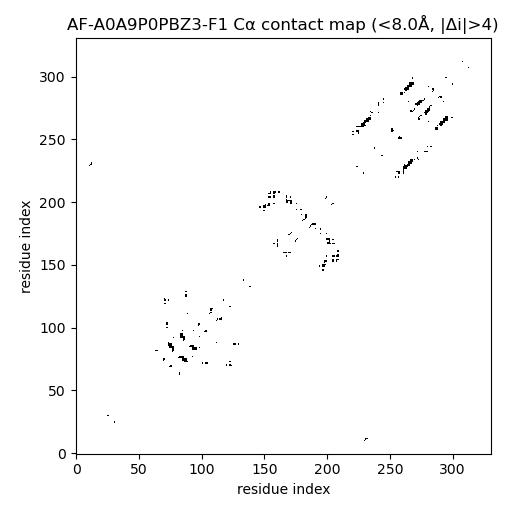00 73.25 102 SER A CA 1
ATOM 830 C C . SER A 1 102 ? 21.677 38.919 -40.977 1.00 73.25 102 SER A C 1
ATOM 832 O O . SER A 1 102 ? 22.555 38.642 -41.786 1.00 73.25 102 SER A O 1
ATOM 834 N N . LYS A 1 103 ? 21.833 38.696 -39.667 1.00 77.69 103 LYS A N 1
ATOM 835 C CA . LYS A 1 103 ? 23.058 38.139 -39.071 1.00 77.69 103 LYS A CA 1
ATOM 836 C C . LYS A 1 103 ? 23.237 36.655 -39.398 1.00 77.69 103 LYS A C 1
ATOM 838 O O . LYS A 1 103 ? 24.366 36.214 -39.604 1.00 77.69 103 LYS A O 1
ATOM 843 N N . LEU A 1 104 ? 22.141 35.899 -39.476 1.00 77.00 104 LEU A N 1
ATOM 844 C CA . LEU A 1 104 ? 22.168 34.498 -39.904 1.00 77.00 104 LEU A CA 1
ATOM 845 C C . LEU A 1 104 ? 22.541 34.386 -41.390 1.00 77.00 104 LEU A C 1
ATOM 847 O O . LEU A 1 104 ? 23.420 33.606 -41.743 1.00 77.00 104 LEU A O 1
ATOM 851 N N . GLN A 1 105 ? 21.964 35.217 -42.262 1.00 76.88 105 GLN A N 1
ATOM 852 C CA . GLN A 1 105 ? 22.362 35.267 -43.675 1.00 76.88 105 GLN A CA 1
ATOM 853 C C . GLN A 1 105 ? 23.829 35.681 -43.854 1.00 76.88 105 GLN A C 1
ATOM 855 O O . GLN A 1 105 ? 24.543 35.087 -44.661 1.00 76.88 105 GLN A O 1
ATOM 860 N N . ASP A 1 106 ? 24.305 36.641 -43.063 1.00 82.00 106 ASP A N 1
ATOM 861 C CA . ASP A 1 106 ? 25.713 37.036 -43.016 1.00 82.00 106 ASP A CA 1
ATOM 862 C C . ASP A 1 106 ? 26.631 35.883 -42.587 1.00 82.00 106 ASP A C 1
ATOM 864 O O . ASP A 1 106 ? 27.686 35.675 -43.186 1.00 82.00 106 ASP A O 1
ATOM 868 N N . HIS A 1 107 ? 26.237 35.115 -41.567 1.00 83.50 107 HIS A N 1
ATOM 869 C CA . HIS A 1 107 ? 26.971 33.926 -41.133 1.00 83.50 107 HIS A CA 1
ATOM 870 C C . HIS A 1 107 ? 27.029 32.867 -42.243 1.00 83.50 107 HIS A C 1
ATOM 872 O O . HIS A 1 107 ? 28.106 32.340 -42.513 1.00 83.50 107 HIS A O 1
ATOM 878 N N . LEU A 1 108 ? 25.911 32.605 -42.932 1.00 80.19 108 LEU A N 1
ATOM 879 C CA . LEU A 1 108 ? 25.867 31.683 -44.072 1.00 80.19 108 LEU A CA 1
ATOM 880 C C . LEU A 1 108 ? 26.816 32.137 -45.185 1.00 80.19 108 LEU A C 1
ATOM 882 O O . LEU A 1 108 ? 27.612 31.345 -45.666 1.00 80.19 108 LEU A O 1
ATOM 886 N N . ARG A 1 109 ? 26.799 33.423 -45.552 1.00 82.12 109 ARG A N 1
ATOM 887 C CA . ARG A 1 109 ? 27.657 33.964 -46.619 1.00 82.12 109 ARG A CA 1
ATOM 888 C C . ARG A 1 109 ? 29.141 33.960 -46.255 1.00 82.12 109 ARG A C 1
ATOM 890 O O . ARG A 1 109 ? 29.965 33.655 -47.108 1.00 82.12 109 ARG A O 1
ATOM 897 N N . ARG A 1 110 ? 29.489 34.297 -45.008 1.00 85.25 110 ARG A N 1
ATOM 898 C CA . ARG A 1 110 ? 30.890 34.386 -44.559 1.00 85.25 110 ARG A CA 1
ATOM 899 C C . ARG A 1 110 ? 31.505 33.025 -44.243 1.00 85.25 110 ARG A C 1
ATOM 901 O O . ARG A 1 110 ? 32.664 32.801 -44.568 1.00 85.25 110 ARG A O 1
ATOM 908 N N . CYS A 1 111 ? 30.763 32.139 -43.580 1.00 82.81 111 CYS A N 1
ATOM 909 C CA . CYS A 1 111 ? 31.287 30.856 -43.100 1.00 82.81 111 CYS A CA 1
ATOM 910 C C . CYS A 1 111 ? 30.974 29.685 -44.041 1.00 82.81 111 CYS A C 1
ATOM 912 O O . CYS A 1 111 ? 31.678 28.679 -44.003 1.00 82.81 111 CYS A O 1
ATOM 914 N N . HIS A 1 112 ? 29.933 29.805 -44.869 1.00 85.75 112 HIS A N 1
ATOM 915 C CA . HIS A 1 112 ? 29.411 28.731 -45.720 1.00 85.75 112 HIS A CA 1
ATOM 916 C C . HIS A 1 112 ? 29.021 29.237 -47.126 1.00 85.75 112 HIS A C 1
ATOM 918 O O . HIS A 1 112 ? 27.879 29.037 -47.562 1.00 85.75 112 HIS A O 1
ATOM 924 N N . PRO A 1 113 ? 29.937 29.919 -47.845 1.00 80.38 113 PRO A N 1
ATOM 925 C CA . PRO A 1 113 ? 29.629 30.574 -49.120 1.00 80.38 113 PRO A CA 1
ATOM 926 C C . PRO A 1 113 ? 29.069 29.600 -50.167 1.00 80.38 113 PRO A C 1
ATOM 928 O O . PRO A 1 113 ? 28.164 29.948 -50.922 1.00 80.38 113 PRO A O 1
ATOM 931 N N . ASP A 1 114 ? 29.532 28.352 -50.146 1.00 80.75 114 ASP A N 1
ATOM 932 C CA . ASP A 1 114 ? 29.145 27.256 -51.036 1.00 80.75 114 ASP A CA 1
ATOM 933 C C . ASP A 1 114 ? 27.742 26.675 -50.759 1.00 80.75 114 ASP A C 1
ATOM 935 O O . ASP A 1 114 ? 27.246 25.842 -51.526 1.00 80.75 114 ASP A O 1
ATOM 939 N N . LYS A 1 115 ? 27.096 27.078 -49.657 1.00 79.06 115 LYS A N 1
ATOM 940 C CA . LYS A 1 115 ? 25.769 26.593 -49.233 1.00 79.06 115 LYS A CA 1
ATOM 941 C C . LYS A 1 115 ? 24.685 27.676 -49.244 1.00 79.06 115 LYS A C 1
ATOM 943 O O . LYS A 1 115 ? 23.566 27.410 -48.816 1.00 79.06 115 LYS A O 1
ATOM 948 N N . THR A 1 116 ? 24.998 28.868 -49.749 1.00 73.00 116 THR A N 1
ATOM 949 C CA . THR A 1 116 ? 24.105 30.041 -49.767 1.00 73.00 116 THR A CA 1
ATOM 950 C C . THR A 1 116 ? 22.857 29.868 -50.637 1.00 73.00 116 THR A C 1
ATOM 952 O O . THR A 1 116 ? 21.814 30.419 -50.300 1.00 73.00 116 THR A O 1
ATOM 955 N N . GLU A 1 117 ? 22.935 29.066 -51.701 1.00 75.81 117 GLU A N 1
ATOM 956 C CA . GLU A 1 117 ? 21.823 28.805 -52.633 1.00 75.81 117 GLU A CA 1
ATOM 957 C C . GLU A 1 117 ? 21.034 27.520 -52.318 1.00 75.81 117 GLU A C 1
ATOM 959 O O . GLU A 1 117 ? 20.200 27.082 -53.110 1.00 75.81 117 GLU A O 1
ATOM 964 N N . LYS A 1 118 ? 21.313 26.853 -51.190 1.00 80.50 118 LYS A N 1
ATOM 965 C CA . LYS A 1 118 ? 20.630 25.598 -50.844 1.00 80.50 118 LYS A CA 1
ATOM 966 C C . LYS A 1 118 ? 19.224 25.855 -50.310 1.00 80.50 118 LYS A C 1
ATOM 968 O O . LYS A 1 118 ? 18.974 26.821 -49.595 1.00 80.50 118 LYS A O 1
ATOM 973 N N . ASP A 1 119 ? 18.311 24.955 -50.655 1.00 78.06 119 ASP A N 1
ATOM 974 C CA . ASP A 1 119 ? 16.906 25.044 -50.288 1.00 78.06 119 ASP A CA 1
ATOM 975 C C . ASP A 1 119 ? 16.623 24.452 -48.896 1.00 78.06 119 ASP A C 1
ATOM 977 O O . ASP A 1 119 ? 17.442 23.768 -48.279 1.00 78.06 119 ASP A O 1
ATOM 981 N N . LEU A 1 120 ? 15.413 24.700 -48.391 1.00 75.69 120 LEU A N 1
ATOM 982 C CA . LEU A 1 120 ? 14.938 24.159 -47.114 1.00 75.69 120 LEU A CA 1
ATOM 983 C C . LEU A 1 120 ? 15.074 22.626 -47.049 1.00 75.69 120 LEU A C 1
ATOM 985 O O . LEU A 1 120 ? 15.411 22.077 -46.000 1.00 75.69 120 LEU A O 1
ATOM 989 N N . LYS A 1 121 ? 14.838 21.933 -48.170 1.00 78.69 121 LYS A N 1
ATOM 990 C CA . LYS A 1 121 ? 14.857 20.468 -48.252 1.00 78.69 121 LYS A CA 1
ATOM 991 C C . LYS A 1 121 ? 16.255 19.898 -48.005 1.00 78.69 121 LYS A C 1
ATOM 993 O O . LYS A 1 121 ? 16.397 18.879 -47.321 1.00 78.69 121 LYS A O 1
ATOM 998 N N . TYR A 1 122 ? 17.293 20.574 -48.495 1.00 81.56 122 TYR A N 1
ATOM 999 C CA . TYR A 1 122 ? 18.680 20.249 -48.175 1.00 81.56 122 TYR A CA 1
ATOM 1000 C C . TYR A 1 122 ? 18.949 20.331 -46.663 1.00 81.56 122 TYR A C 1
ATOM 1002 O O . TYR A 1 122 ? 19.491 19.389 -46.079 1.00 81.56 122 TYR A O 1
ATOM 1010 N N . PHE A 1 123 ? 18.520 21.414 -46.007 1.00 77.69 123 PHE A N 1
ATOM 1011 C CA . PHE A 1 123 ? 18.729 21.603 -44.566 1.00 77.69 123 PHE A CA 1
ATOM 1012 C C . PHE A 1 123 ? 17.885 20.658 -43.702 1.00 77.69 123 PHE A C 1
ATOM 1014 O O . PHE A 1 123 ? 18.375 20.189 -42.676 1.00 77.69 123 PHE A O 1
ATOM 1021 N N . GLN A 1 124 ? 16.671 20.300 -44.135 1.00 74.88 124 GLN A N 1
ATOM 1022 C CA . GLN A 1 124 ? 15.863 19.242 -43.513 1.00 74.88 124 GLN A CA 1
ATOM 1023 C C . GLN A 1 124 ? 16.590 17.896 -43.551 1.00 74.88 124 GLN A C 1
ATOM 1025 O O . GLN A 1 124 ? 16.811 17.283 -42.511 1.00 74.88 124 GLN A O 1
ATOM 1030 N N . THR A 1 125 ? 17.077 17.495 -44.728 1.00 79.50 125 THR A N 1
ATOM 1031 C CA . THR A 1 125 ? 17.819 16.235 -44.896 1.00 79.50 125 THR A CA 1
ATOM 1032 C C . THR A 1 125 ? 19.091 16.206 -44.040 1.00 79.50 125 THR A C 1
ATOM 1034 O O . THR A 1 125 ? 19.471 15.169 -43.493 1.00 79.50 125 THR A O 1
ATOM 1037 N N . LEU A 1 126 ? 19.776 17.345 -43.911 1.00 78.00 126 LEU A N 1
ATOM 1038 C CA . LEU A 1 126 ? 20.968 17.462 -43.077 1.00 78.00 126 LEU A CA 1
ATOM 1039 C C . LEU A 1 126 ? 20.632 17.410 -41.579 1.00 78.00 126 LEU A C 1
ATOM 1041 O O . LEU A 1 126 ? 21.360 16.768 -40.820 1.00 78.00 126 LEU A O 1
ATOM 1045 N N . LYS A 1 127 ? 19.517 18.023 -41.162 1.00 76.25 127 LYS A N 1
ATOM 1046 C CA . LYS A 1 127 ? 19.016 17.942 -39.786 1.00 76.25 127 LYS A CA 1
ATOM 1047 C C . LYS A 1 127 ? 18.667 16.506 -39.439 1.00 76.25 127 LYS A C 1
ATOM 1049 O O . LYS A 1 127 ? 19.093 16.045 -38.388 1.00 76.25 127 LYS A O 1
ATOM 1054 N N . ASP A 1 128 ? 17.994 15.786 -40.329 1.00 73.75 128 ASP A N 1
ATOM 1055 C CA . ASP A 1 128 ? 17.648 14.384 -40.107 1.00 73.75 128 ASP A CA 1
ATOM 1056 C C . ASP A 1 128 ? 18.906 13.522 -39.970 1.00 73.75 128 ASP A C 1
ATOM 1058 O O . ASP A 1 128 ? 19.003 12.695 -39.066 1.00 73.75 128 ASP A O 1
ATOM 1062 N N . LYS A 1 129 ? 19.930 13.748 -40.803 1.00 77.31 129 LYS A N 1
ATOM 1063 C CA . LYS A 1 129 ? 21.226 13.056 -40.673 1.00 77.31 129 LYS A CA 1
ATOM 1064 C C . LYS A 1 129 ? 21.929 13.376 -39.355 1.00 77.31 129 LYS A C 1
ATOM 1066 O O . LYS A 1 129 ? 22.495 12.479 -38.734 1.00 77.31 129 LYS A O 1
ATOM 1071 N N . PHE A 1 130 ? 21.886 14.631 -38.916 1.00 72.38 130 PHE A N 1
ATOM 1072 C CA . PHE A 1 130 ? 22.472 15.059 -37.648 1.00 72.38 130 PHE A CA 1
ATOM 1073 C C . PHE A 1 130 ? 21.717 14.466 -36.449 1.00 72.38 130 PHE A C 1
ATOM 1075 O O . PHE A 1 130 ? 22.325 13.872 -35.562 1.00 72.38 130 PHE A O 1
ATOM 1082 N N . GLN A 1 131 ? 20.384 14.536 -36.466 1.00 68.06 131 GLN A N 1
ATOM 1083 C CA . GLN A 1 131 ? 19.497 13.957 -35.459 1.00 68.06 131 GLN A CA 1
ATOM 1084 C C . GLN A 1 131 ? 19.504 12.434 -35.454 1.00 68.06 131 GLN A C 1
ATOM 1086 O O . GLN A 1 131 ? 19.112 11.855 -34.451 1.00 68.06 131 GLN A O 1
ATOM 1091 N N . ASN A 1 132 ? 19.954 11.769 -36.517 1.00 65.81 132 ASN A N 1
ATOM 1092 C CA . ASN A 1 132 ? 20.116 10.314 -36.580 1.00 65.81 132 ASN A CA 1
ATOM 1093 C C . ASN A 1 132 ? 21.569 9.859 -36.390 1.00 65.81 132 ASN A C 1
ATOM 1095 O O . ASN A 1 132 ? 21.844 8.660 -36.414 1.00 65.81 132 ASN A O 1
ATOM 1099 N N . ARG A 1 133 ? 22.502 10.785 -36.133 1.00 69.56 133 ARG A N 1
ATOM 1100 C CA . ARG A 1 133 ? 23.877 10.433 -35.778 1.00 69.56 133 ARG A CA 1
ATOM 1101 C C . ARG A 1 133 ? 23.886 9.720 -34.421 1.00 69.56 133 ARG A C 1
ATOM 1103 O O . ARG A 1 133 ? 23.301 10.196 -33.442 1.00 69.56 133 ARG A O 1
ATOM 1110 N N . LEU A 1 134 ? 24.540 8.562 -34.372 1.00 58.19 134 LEU A N 1
ATOM 1111 C CA . LEU A 1 134 ? 24.780 7.818 -33.137 1.00 58.19 134 LEU A CA 1
ATOM 1112 C C . LEU A 1 134 ? 25.809 8.587 -32.298 1.00 58.19 134 LEU A C 1
ATOM 1114 O O . LEU A 1 134 ? 26.980 8.661 -32.665 1.00 58.19 134 LEU A O 1
ATOM 1118 N N . THR A 1 135 ? 25.366 9.192 -31.199 1.00 68.19 135 THR A N 1
ATOM 1119 C CA . THR A 1 135 ? 26.236 9.821 -30.195 1.00 68.19 135 THR A CA 1
ATOM 1120 C C . THR A 1 135 ? 26.381 8.899 -28.988 1.00 68.19 135 THR A C 1
ATOM 1122 O O . THR A 1 135 ? 25.484 8.098 -28.715 1.00 68.19 135 THR A O 1
ATOM 1125 N N . LEU A 1 136 ? 27.492 9.019 -28.252 1.00 57.66 136 LEU A N 1
ATOM 1126 C CA . LEU A 1 136 ? 27.714 8.269 -27.008 1.00 57.66 136 LEU A CA 1
ATOM 1127 C C . LEU A 1 136 ? 26.551 8.483 -26.026 1.00 57.66 136 LEU A C 1
ATOM 1129 O O . LEU A 1 136 ? 25.994 7.510 -25.525 1.00 57.66 136 LEU A O 1
ATOM 1133 N N . ASP A 1 137 ? 26.080 9.722 -25.877 1.00 57.88 137 ASP A N 1
ATOM 1134 C CA . ASP A 1 137 ? 24.928 10.050 -25.027 1.00 57.88 137 ASP A CA 1
ATOM 1135 C C . ASP A 1 137 ? 23.646 9.310 -25.433 1.00 57.88 137 ASP A C 1
ATOM 1137 O O . ASP A 1 137 ? 22.902 8.844 -24.572 1.00 57.88 137 ASP A O 1
ATOM 1141 N N . ARG A 1 138 ? 23.383 9.125 -26.736 1.00 60.34 138 ARG A N 1
ATOM 1142 C CA . ARG A 1 138 ? 22.215 8.353 -27.202 1.00 60.34 138 ARG A CA 1
ATOM 1143 C C . ARG A 1 138 ? 22.385 6.851 -26.999 1.00 60.34 138 ARG A C 1
ATOM 1145 O O . ARG A 1 138 ? 21.393 6.171 -26.738 1.00 60.34 138 ARG A O 1
ATOM 1152 N N . MET A 1 139 ? 23.609 6.326 -27.078 1.00 57.59 139 MET A N 1
ATOM 1153 C CA . MET A 1 139 ? 23.878 4.918 -26.759 1.00 57.59 139 MET A CA 1
ATOM 1154 C C . MET A 1 139 ? 23.609 4.636 -25.276 1.00 57.59 139 MET A C 1
ATOM 1156 O O . MET A 1 139 ? 22.900 3.676 -24.957 1.00 57.59 139 MET A O 1
ATOM 1160 N N . PHE A 1 140 ? 24.074 5.514 -24.383 1.00 57.81 140 PHE A N 1
ATOM 1161 C CA . PHE A 1 140 ? 23.804 5.398 -22.950 1.00 57.81 140 PHE A CA 1
ATOM 1162 C C . PHE A 1 140 ? 22.326 5.638 -22.625 1.00 57.81 140 PHE A C 1
ATOM 1164 O O . PHE A 1 140 ? 21.732 4.817 -21.935 1.00 57.81 140 PHE A O 1
ATOM 1171 N N . ALA A 1 141 ? 21.681 6.653 -23.211 1.00 58.81 141 ALA A N 1
ATOM 1172 C CA . ALA A 1 141 ? 20.254 6.911 -23.003 1.00 58.81 141 ALA A CA 1
ATOM 1173 C C . ALA A 1 141 ? 19.365 5.732 -23.443 1.00 58.81 141 ALA A C 1
ATOM 1175 O O . ALA A 1 141 ? 18.442 5.355 -22.726 1.00 58.81 141 ALA A O 1
ATOM 1176 N N . SER A 1 142 ? 19.661 5.103 -24.587 1.00 58.62 142 SER A N 1
ATOM 1177 C CA . SER A 1 142 ? 18.898 3.942 -25.072 1.00 58.62 142 SER A CA 1
ATOM 1178 C C . SER A 1 142 ? 19.087 2.685 -24.212 1.00 58.62 142 SER A C 1
ATOM 1180 O O . SER A 1 142 ? 18.176 1.862 -24.106 1.00 58.62 142 SER A O 1
ATOM 1182 N N . THR A 1 143 ? 20.250 2.539 -23.573 1.00 57.34 143 THR A N 1
ATOM 1183 C CA . THR A 1 143 ? 20.537 1.438 -22.644 1.00 57.34 143 THR A CA 1
ATOM 1184 C C . THR A 1 143 ? 19.870 1.680 -21.289 1.00 57.34 143 THR A C 1
ATOM 1186 O O . THR A 1 143 ? 19.260 0.758 -20.750 1.00 57.34 143 THR A O 1
ATOM 1189 N N . SER A 1 144 ? 19.889 2.920 -20.786 1.00 59.66 144 SER A N 1
ATOM 1190 C CA . SER A 1 144 ? 19.175 3.322 -19.567 1.00 59.66 144 SER A CA 1
ATOM 1191 C C . SER A 1 144 ? 17.662 3.134 -19.705 1.00 59.66 144 SER A C 1
ATOM 1193 O O . SER A 1 144 ? 17.065 2.461 -18.874 1.00 59.66 144 SER A O 1
ATOM 1195 N N . GLN A 1 145 ? 17.057 3.581 -20.814 1.00 60.72 145 GLN A N 1
ATOM 1196 C CA . GLN A 1 145 ? 15.619 3.395 -21.074 1.00 60.72 145 GLN A CA 1
ATOM 1197 C C . GLN A 1 145 ? 15.196 1.915 -21.076 1.00 60.72 145 GLN A C 1
ATOM 1199 O O . GLN A 1 145 ? 14.181 1.549 -20.492 1.00 60.72 145 GLN A O 1
ATOM 1204 N N . ARG A 1 146 ? 15.992 1.031 -21.696 1.00 59.94 146 ARG A N 1
ATOM 1205 C CA . ARG A 1 146 ? 15.698 -0.415 -21.738 1.00 59.94 146 ARG A CA 1
ATOM 1206 C C . ARG A 1 146 ? 15.831 -1.097 -20.373 1.00 59.94 146 ARG A C 1
ATOM 1208 O O . ARG A 1 146 ? 15.165 -2.107 -20.142 1.00 59.94 146 ARG A O 1
ATOM 1215 N N . ASN A 1 147 ? 16.701 -0.591 -19.501 1.00 64.38 147 ASN A N 1
ATOM 1216 C CA . ASN A 1 147 ? 16.830 -1.074 -18.126 1.00 64.38 147 ASN A CA 1
ATOM 1217 C C . ASN A 1 147 ? 15.679 -0.560 -17.247 1.00 64.38 147 ASN A C 1
ATOM 1219 O O . ASN A 1 147 ? 15.158 -1.323 -16.431 1.00 64.38 147 ASN A O 1
ATOM 1223 N N . ASP A 1 148 ? 15.221 0.673 -17.477 1.00 74.62 148 ASP A N 1
ATOM 1224 C CA . ASP A 1 148 ? 14.059 1.251 -16.795 1.00 74.62 148 ASP A CA 1
ATOM 1225 C C . ASP A 1 148 ? 12.776 0.462 -17.092 1.00 74.62 148 ASP A C 1
ATOM 1227 O O . ASP A 1 148 ? 11.979 0.206 -16.188 1.00 74.62 148 ASP A O 1
ATOM 1231 N N . ASP A 1 149 ? 12.600 -0.009 -18.331 1.00 86.00 149 ASP A N 1
ATOM 1232 C CA . ASP A 1 149 ? 11.445 -0.829 -18.714 1.00 86.00 149 ASP A CA 1
ATOM 1233 C C . ASP A 1 149 ? 11.417 -2.185 -17.990 1.00 86.00 149 ASP A C 1
ATOM 1235 O O . ASP A 1 149 ? 10.363 -2.616 -17.513 1.00 86.00 149 ASP A O 1
ATOM 1239 N N . GLY A 1 150 ? 12.569 -2.855 -17.864 1.00 87.81 150 GLY A N 1
ATOM 1240 C CA . GLY A 1 150 ? 12.684 -4.128 -17.143 1.00 87.81 150 GLY A CA 1
ATOM 1241 C C . GLY A 1 150 ? 12.433 -3.976 -15.640 1.00 87.81 150 GLY A C 1
ATOM 1242 O O . GLY A 1 150 ? 11.698 -4.763 -15.030 1.00 87.81 150 GLY A O 1
ATOM 1243 N N . LEU A 1 151 ? 12.957 -2.899 -15.051 1.00 87.38 151 LEU A N 1
ATOM 1244 C CA . LEU A 1 151 ? 12.695 -2.537 -13.662 1.00 87.38 151 LEU A CA 1
ATOM 1245 C C . LEU A 1 151 ? 11.208 -2.238 -13.431 1.00 87.38 151 LEU A C 1
ATOM 1247 O O . LEU A 1 151 ? 10.603 -2.766 -12.496 1.00 87.38 151 LEU A O 1
ATOM 12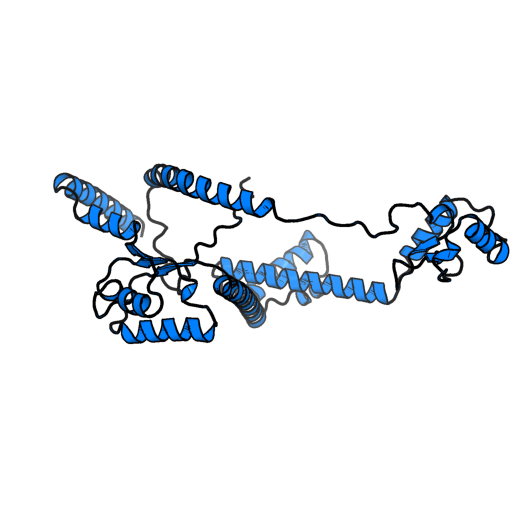51 N N . ARG A 1 152 ? 10.591 -1.446 -14.312 1.00 90.31 152 ARG A N 1
ATOM 1252 C CA . ARG A 1 152 ? 9.160 -1.133 -14.260 1.00 90.31 152 ARG A CA 1
ATOM 1253 C C . ARG A 1 152 ? 8.301 -2.388 -14.384 1.00 90.31 152 ARG A C 1
ATOM 1255 O O . ARG A 1 152 ? 7.348 -2.556 -13.623 1.00 90.31 152 ARG A O 1
ATOM 1262 N N . ALA A 1 153 ? 8.644 -3.282 -15.310 1.00 93.56 153 ALA A N 1
ATOM 1263 C CA . ALA A 1 153 ? 7.979 -4.572 -15.453 1.00 93.56 153 ALA A CA 1
ATOM 1264 C C . ALA A 1 153 ? 8.084 -5.397 -14.163 1.00 93.56 153 ALA A C 1
ATOM 1266 O O . ALA A 1 153 ? 7.088 -5.970 -13.730 1.00 93.56 153 ALA A O 1
ATOM 1267 N N . THR A 1 154 ? 9.247 -5.385 -13.508 1.00 94.94 154 THR A N 1
ATOM 1268 C CA . THR A 1 154 ? 9.471 -6.089 -12.239 1.00 94.94 154 THR A CA 1
ATOM 1269 C C . THR A 1 154 ? 8.513 -5.609 -11.147 1.00 94.94 154 THR A C 1
ATOM 1271 O O . THR A 1 154 ? 7.802 -6.427 -10.571 1.00 94.94 154 THR A O 1
ATOM 1274 N N . TYR A 1 155 ? 8.416 -4.297 -10.899 1.00 93.81 155 TYR A N 1
ATOM 1275 C CA . TYR A 1 155 ? 7.466 -3.756 -9.913 1.00 93.81 155 TYR A CA 1
ATOM 1276 C C . TYR A 1 155 ? 6.012 -4.085 -10.263 1.00 93.81 155 TYR A C 1
ATOM 1278 O O . TYR A 1 155 ? 5.244 -4.508 -9.399 1.00 93.81 155 TYR A O 1
ATOM 1286 N N . ASN A 1 156 ? 5.637 -3.944 -11.537 1.00 95.88 156 ASN A N 1
ATOM 1287 C CA . ASN A 1 156 ? 4.280 -4.240 -11.987 1.00 95.88 156 ASN A CA 1
ATOM 1288 C C . ASN A 1 156 ? 3.913 -5.715 -11.772 1.00 95.88 156 ASN A C 1
ATOM 1290 O O . ASN A 1 156 ? 2.812 -6.012 -11.311 1.00 95.88 156 ASN A O 1
ATOM 1294 N N . ILE A 1 157 ? 4.825 -6.640 -12.078 1.00 96.00 157 ILE A N 1
ATOM 1295 C CA . ILE A 1 157 ? 4.606 -8.074 -11.876 1.00 96.00 157 ILE A CA 1
ATOM 1296 C C . ILE A 1 157 ? 4.562 -8.401 -10.379 1.00 96.00 157 ILE A C 1
ATOM 1298 O O . ILE A 1 157 ? 3.628 -9.077 -9.949 1.00 96.00 157 ILE A O 1
ATOM 1302 N N . SER A 1 158 ? 5.483 -7.871 -9.568 1.00 93.25 158 SER A N 1
ATOM 1303 C CA . SER A 1 158 ? 5.455 -8.040 -8.107 1.00 93.25 158 SER A CA 1
ATOM 1304 C C . SER A 1 158 ? 4.142 -7.548 -7.493 1.00 93.25 158 SER A C 1
ATOM 1306 O O . SER A 1 158 ? 3.558 -8.223 -6.646 1.00 93.25 158 SER A O 1
ATOM 1308 N N . LEU A 1 159 ? 3.604 -6.424 -7.978 1.00 92.88 159 LEU A N 1
ATOM 1309 C CA . LEU A 1 159 ? 2.301 -5.911 -7.552 1.00 92.88 159 LEU A CA 1
ATOM 1310 C C . LEU A 1 159 ? 1.153 -6.874 -7.899 1.00 92.88 159 LEU A C 1
ATOM 1312 O O . LEU A 1 159 ? 0.210 -7.015 -7.120 1.00 92.88 159 LEU A O 1
ATOM 1316 N N . LEU A 1 160 ? 1.204 -7.537 -9.059 1.00 94.94 160 LEU A N 1
ATOM 1317 C CA . LEU A 1 160 ? 0.216 -8.552 -9.443 1.00 94.94 160 LEU A CA 1
ATOM 1318 C C . LEU A 1 160 ? 0.320 -9.809 -8.565 1.00 94.94 160 LEU A C 1
ATOM 1320 O O . LEU A 1 160 ? -0.711 -10.357 -8.164 1.00 94.94 160 LEU A O 1
ATOM 1324 N N . ILE A 1 161 ? 1.539 -10.238 -8.223 1.00 88.38 161 ILE A N 1
ATOM 1325 C CA . ILE A 1 161 ? 1.782 -11.355 -7.295 1.00 88.38 161 ILE A CA 1
ATOM 1326 C C . ILE A 1 161 ? 1.171 -11.034 -5.924 1.00 88.38 161 ILE A C 1
ATOM 1328 O O . ILE A 1 161 ? 0.347 -11.806 -5.430 1.00 88.38 161 ILE A O 1
ATOM 1332 N N . ALA A 1 162 ? 1.472 -9.856 -5.368 1.00 88.50 162 ALA A N 1
ATOM 1333 C CA . ALA A 1 162 ? 0.924 -9.405 -4.088 1.00 88.50 162 ALA A CA 1
ATOM 1334 C C . ALA A 1 162 ? -0.613 -9.339 -4.105 1.00 88.50 162 ALA A C 1
ATOM 1336 O O . ALA A 1 162 ? -1.279 -9.912 -3.244 1.00 88.50 162 ALA A O 1
ATOM 1337 N N . LYS A 1 163 ? -1.206 -8.713 -5.133 1.00 89.12 163 LYS A N 1
ATOM 1338 C CA . LYS A 1 163 ? -2.672 -8.588 -5.271 1.00 89.12 163 LYS A CA 1
ATOM 1339 C C . LYS A 1 163 ? -3.398 -9.924 -5.405 1.00 89.12 163 LYS A C 1
ATOM 1341 O O . LYS A 1 163 ? -4.577 -10.007 -5.071 1.00 89.12 163 LYS A O 1
ATOM 1346 N N . SER A 1 164 ? -2.726 -10.943 -5.934 1.00 90.25 164 SER A N 1
ATOM 1347 C CA . SER A 1 164 ? -3.290 -12.285 -6.094 1.00 90.25 164 SER A CA 1
ATOM 1348 C C 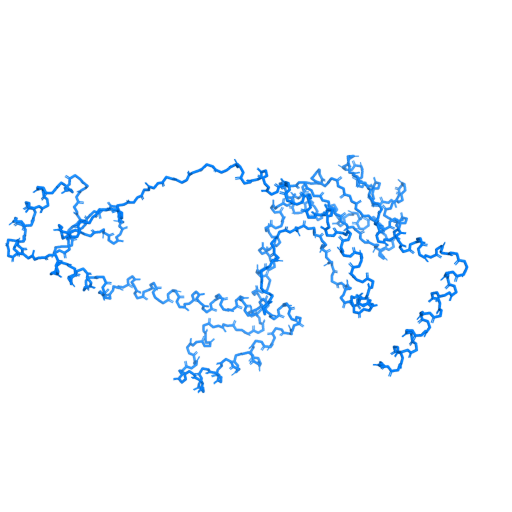. SER A 1 164 ? -3.033 -13.203 -4.894 1.00 90.25 164 SER A C 1
ATOM 1350 O O . SER A 1 164 ? -3.540 -14.326 -4.890 1.00 90.25 164 SER A O 1
ATOM 1352 N N . GLY A 1 165 ? -2.284 -12.740 -3.883 1.00 88.06 165 GLY A N 1
ATOM 1353 C CA . GLY A 1 165 ? -1.948 -13.517 -2.688 1.00 88.06 165 GLY A CA 1
ATOM 1354 C C . GLY A 1 165 ? -1.120 -14.764 -3.002 1.00 88.06 165 GLY A C 1
ATOM 1355 O O . GLY A 1 165 ? -1.310 -15.804 -2.374 1.00 88.06 165 GLY A O 1
ATOM 1356 N N . LYS A 1 166 ? -0.269 -14.705 -4.034 1.00 90.38 166 LYS A N 1
ATOM 1357 C CA . LYS A 1 166 ? 0.554 -15.842 -4.466 1.00 90.38 166 LYS A CA 1
ATOM 1358 C C . LYS A 1 166 ? 1.942 -15.812 -3.813 1.00 90.38 166 LYS A C 1
ATOM 1360 O O . LYS A 1 166 ? 2.447 -14.726 -3.538 1.00 90.38 166 LYS A O 1
ATOM 1365 N N . PRO A 1 167 ? 2.586 -16.979 -3.609 1.00 93.12 167 PRO A N 1
ATOM 1366 C CA . PRO A 1 167 ? 3.959 -17.029 -3.108 1.00 93.12 167 PRO A CA 1
ATOM 1367 C C . PRO A 1 167 ? 4.925 -16.289 -4.038 1.00 93.12 167 PRO A C 1
ATOM 1369 O O . PRO A 1 167 ? 4.799 -16.399 -5.257 1.00 93.12 167 PRO A O 1
ATOM 1372 N N . HIS A 1 168 ? 5.937 -15.619 -3.484 1.00 88.44 168 HIS A N 1
ATOM 1373 C CA . HIS A 1 168 ? 6.919 -14.849 -4.262 1.00 88.44 168 HIS A CA 1
ATOM 1374 C C . HIS A 1 168 ? 7.693 -15.720 -5.271 1.00 88.44 168 HIS A C 1
ATOM 1376 O O . HIS A 1 168 ? 7.973 -15.285 -6.387 1.00 88.44 168 HIS A O 1
ATOM 1382 N N . THR A 1 169 ? 7.928 -16.995 -4.931 1.00 94.94 169 THR A N 1
ATOM 1383 C CA . THR A 1 169 ? 8.552 -17.999 -5.818 1.00 94.94 169 THR A CA 1
ATOM 1384 C C . THR A 1 169 ? 7.810 -18.235 -7.141 1.00 94.94 169 THR A C 1
ATOM 1386 O O . THR A 1 169 ? 8.372 -18.832 -8.056 1.00 94.94 169 THR A O 1
ATOM 1389 N N . ILE A 1 170 ? 6.563 -17.770 -7.298 1.00 94.88 170 ILE A N 1
ATOM 1390 C CA . ILE A 1 170 ? 5.834 -17.891 -8.571 1.00 94.88 170 ILE A CA 1
ATOM 1391 C C . ILE A 1 170 ? 6.520 -17.126 -9.715 1.00 94.88 170 ILE A C 1
ATOM 1393 O O . ILE A 1 170 ? 6.386 -17.520 -10.876 1.00 94.88 170 ILE A O 1
ATOM 1397 N N . GLY A 1 171 ? 7.274 -16.068 -9.387 1.00 93.31 171 GLY A N 1
ATOM 1398 C CA . GLY A 1 171 ? 8.048 -15.278 -10.341 1.00 93.31 171 GLY A CA 1
ATOM 1399 C C . GLY A 1 171 ? 9.033 -16.139 -11.131 1.00 93.31 171 GLY A C 1
ATOM 1400 O O . GLY A 1 171 ? 8.937 -16.239 -12.352 1.00 93.31 171 GLY A O 1
ATOM 1401 N N . GLU A 1 172 ? 9.921 -16.831 -10.422 1.00 94.25 172 GLU A N 1
ATOM 1402 C CA . GLU A 1 172 ? 10.929 -17.717 -11.012 1.00 94.25 172 GLU A CA 1
ATOM 1403 C C . GLU A 1 172 ? 10.364 -19.069 -11.478 1.00 94.25 172 GLU A C 1
ATOM 1405 O O . GLU A 1 172 ? 10.798 -19.582 -12.505 1.00 94.25 172 GLU A O 1
ATOM 1410 N N . LYS A 1 173 ? 9.373 -19.640 -10.774 1.00 95.75 173 LYS A N 1
ATOM 1411 C CA . LYS A 1 173 ? 8.861 -20.991 -11.076 1.00 95.75 173 LYS A CA 1
ATOM 1412 C C . LYS A 1 173 ? 7.910 -21.054 -12.268 1.00 95.75 173 LYS A C 1
ATOM 1414 O O . LYS A 1 173 ? 7.785 -22.114 -12.871 1.00 95.75 173 LYS A O 1
ATOM 1419 N N . LEU A 1 174 ? 7.193 -19.970 -12.565 1.00 95.69 174 LEU A N 1
ATOM 1420 C CA . LEU A 1 174 ? 6.129 -19.988 -13.573 1.00 95.69 174 LEU A CA 1
ATOM 1421 C C . LEU A 1 174 ? 6.155 -18.773 -14.494 1.00 95.69 174 LEU A C 1
ATOM 1423 O O . LEU A 1 174 ? 6.058 -18.936 -15.707 1.00 95.69 174 LEU A O 1
ATOM 1427 N N . ILE A 1 175 ? 6.287 -17.563 -13.945 1.00 96.00 175 ILE A N 1
ATOM 1428 C CA . ILE A 1 175 ? 6.164 -16.341 -14.749 1.00 96.00 175 ILE A CA 1
ATOM 1429 C C . ILE A 1 175 ? 7.339 -16.211 -15.722 1.00 96.00 175 ILE A C 1
ATOM 1431 O O . ILE A 1 175 ? 7.106 -16.006 -16.910 1.00 96.00 175 ILE A O 1
ATOM 1435 N N . LEU A 1 176 ? 8.582 -16.370 -15.255 1.00 95.06 176 LEU A N 1
ATOM 1436 C CA . LEU A 1 176 ? 9.756 -16.306 -16.131 1.00 95.06 176 LEU A CA 1
ATOM 1437 C C . LEU A 1 176 ? 9.743 -17.395 -17.223 1.00 95.06 176 LEU A C 1
ATOM 1439 O O . LEU A 1 176 ? 9.881 -17.017 -18.386 1.00 95.06 176 LEU A O 1
ATOM 1443 N N . PRO A 1 177 ? 9.490 -18.688 -16.921 1.00 95.94 177 PRO A N 1
ATOM 1444 C CA . PRO A 1 177 ? 9.336 -19.715 -17.955 1.00 95.94 177 PRO A CA 1
ATOM 1445 C C . PRO A 1 177 ? 8.218 -19.418 -18.964 1.00 95.94 177 PRO A C 1
ATOM 1447 O O . PRO A 1 177 ? 8.398 -19.605 -20.164 1.00 95.94 177 PRO A O 1
ATOM 1450 N N . ALA A 1 178 ? 7.067 -18.911 -18.510 1.00 95.88 178 ALA A N 1
ATOM 1451 C CA . ALA A 1 178 ? 5.961 -18.572 -19.406 1.00 95.88 178 ALA A CA 1
ATOM 1452 C C . ALA A 1 178 ? 6.308 -17.397 -20.334 1.00 95.88 178 ALA A C 1
ATOM 1454 O O . ALA A 1 178 ? 5.990 -17.425 -21.523 1.00 95.88 178 ALA A O 1
ATOM 1455 N N . VAL A 1 179 ? 6.983 -16.369 -19.810 1.00 94.50 179 VAL A N 1
ATOM 1456 C CA . VAL A 1 179 ? 7.486 -15.249 -20.619 1.00 94.50 179 VAL A CA 1
ATOM 1457 C C . VAL A 1 179 ? 8.523 -15.744 -21.625 1.00 94.50 179 VAL A C 1
ATOM 1459 O O . VAL A 1 179 ? 8.486 -15.336 -22.785 1.00 94.50 179 VAL A O 1
ATOM 1462 N N . GLU A 1 180 ? 9.415 -16.645 -21.212 1.00 95.06 180 GLU A N 1
ATOM 1463 C CA . GLU A 1 180 ? 10.408 -17.261 -22.090 1.00 95.06 180 GLU A CA 1
ATOM 1464 C C . GLU A 1 180 ? 9.762 -17.977 -23.279 1.00 95.06 180 GLU A C 1
ATOM 1466 O O . GLU A 1 180 ? 10.161 -17.752 -24.424 1.00 95.06 180 GLU A O 1
ATOM 1471 N N . GLU A 1 181 ? 8.740 -18.788 -23.013 1.00 96.38 181 GLU A N 1
ATOM 1472 C CA . GLU A 1 181 ? 8.030 -19.552 -24.035 1.00 96.38 181 GLU A CA 1
ATOM 1473 C C . GLU A 1 181 ? 7.352 -18.633 -25.056 1.00 96.38 181 GLU A C 1
ATOM 1475 O O . GLU A 1 181 ? 7.499 -18.829 -26.262 1.00 96.38 181 GLU A O 1
ATOM 1480 N N . VAL A 1 182 ? 6.683 -17.569 -24.598 1.00 95.56 182 VAL A N 1
ATOM 1481 C CA . VAL A 1 182 ? 6.0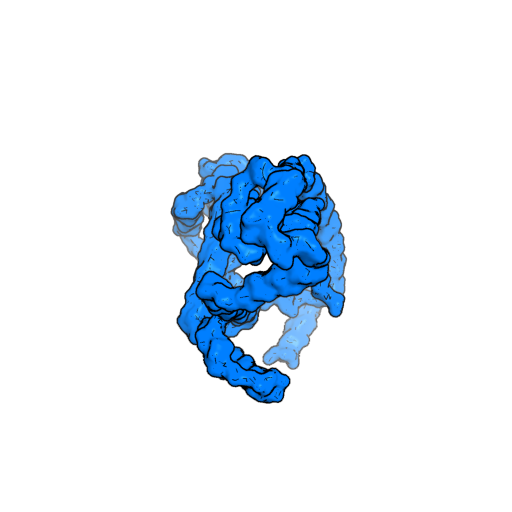46 -16.575 -25.480 1.00 95.56 182 VAL A CA 1
ATOM 1482 C C . VAL A 1 182 ? 7.083 -15.843 -26.338 1.00 95.56 182 VAL A C 1
ATOM 1484 O O . VAL A 1 182 ? 6.868 -15.643 -27.536 1.00 95.56 182 VAL A O 1
ATOM 1487 N N . LEU A 1 183 ? 8.223 -15.452 -25.758 1.00 94.00 183 LEU A N 1
ATOM 1488 C CA . LEU A 1 183 ? 9.292 -14.771 -26.495 1.00 94.00 183 LEU A CA 1
ATOM 1489 C C . LEU A 1 183 ? 9.875 -15.663 -27.600 1.00 94.00 183 LEU A C 1
ATOM 1491 O O . LEU A 1 183 ? 10.111 -15.179 -28.710 1.00 94.00 183 LEU A O 1
ATOM 1495 N N . LYS A 1 184 ? 10.069 -16.956 -27.316 1.00 95.31 184 LYS A N 1
ATOM 1496 C CA . LYS A 1 184 ? 10.615 -17.930 -28.270 1.00 95.31 184 LYS A CA 1
ATOM 1497 C C . LYS A 1 184 ? 9.619 -18.307 -29.368 1.00 95.31 184 LYS A C 1
ATOM 1499 O O . LYS A 1 184 ? 9.986 -18.306 -30.542 1.00 95.31 184 LYS A O 1
ATOM 1504 N N . THR A 1 185 ? 8.376 -18.622 -29.003 1.00 94.81 185 THR A N 1
ATOM 1505 C CA . THR A 1 185 ? 7.386 -19.207 -29.927 1.00 94.81 185 THR A CA 1
ATOM 1506 C C . THR A 1 185 ? 6.565 -18.177 -30.687 1.00 94.81 185 THR A C 1
ATOM 1508 O O . THR A 1 185 ? 6.352 -18.349 -31.880 1.00 94.81 185 THR A O 1
ATOM 1511 N N . VAL A 1 186 ? 6.109 -17.113 -30.021 1.00 95.12 186 VAL A N 1
ATOM 1512 C CA . VAL A 1 186 ? 5.203 -16.120 -30.622 1.00 95.12 186 VAL A CA 1
ATOM 1513 C C . VAL A 1 186 ? 5.991 -14.981 -31.253 1.00 95.12 186 VAL A C 1
ATOM 1515 O O . VAL A 1 186 ? 5.647 -14.497 -32.327 1.00 95.12 186 VAL A O 1
ATOM 1518 N N . LEU A 1 187 ? 7.041 -14.521 -30.571 1.00 90.81 187 LEU A N 1
ATOM 1519 C CA . LEU A 1 187 ? 7.808 -13.354 -31.006 1.00 90.81 187 LEU A CA 1
ATOM 1520 C C . LEU A 1 187 ? 9.089 -13.713 -31.757 1.00 90.81 187 LEU A C 1
ATOM 1522 O O . LEU A 1 187 ? 9.694 -12.813 -32.337 1.00 90.81 187 LEU A O 1
ATOM 1526 N N . HIS A 1 188 ? 9.502 -14.984 -31.736 1.00 91.69 188 HIS A N 1
ATOM 1527 C CA . HIS A 1 188 ? 10.744 -15.472 -32.341 1.00 91.69 188 HIS A CA 1
ATOM 1528 C C . HIS A 1 188 ? 11.967 -14.620 -31.962 1.00 91.69 188 HIS A C 1
ATOM 1530 O O . HIS A 1 188 ? 12.813 -14.296 -32.797 1.00 91.69 188 HIS A O 1
ATOM 1536 N N . LYS A 1 189 ? 12.048 -14.219 -30.686 1.00 88.81 189 LYS A N 1
ATOM 1537 C CA . LYS A 1 189 ? 13.126 -13.386 -30.139 1.00 88.81 189 LYS A CA 1
ATOM 1538 C C . LYS A 1 189 ? 13.952 -14.151 -29.107 1.00 88.81 189 LYS A C 1
ATOM 1540 O O . LYS A 1 189 ? 13.398 -14.952 -28.352 1.00 88.81 189 LYS A O 1
ATOM 1545 N N . PRO A 1 190 ? 15.265 -13.871 -29.008 1.00 88.81 190 PRO A N 1
ATOM 1546 C CA . PRO A 1 190 ? 16.083 -14.421 -27.937 1.00 88.81 190 PRO A CA 1
ATOM 1547 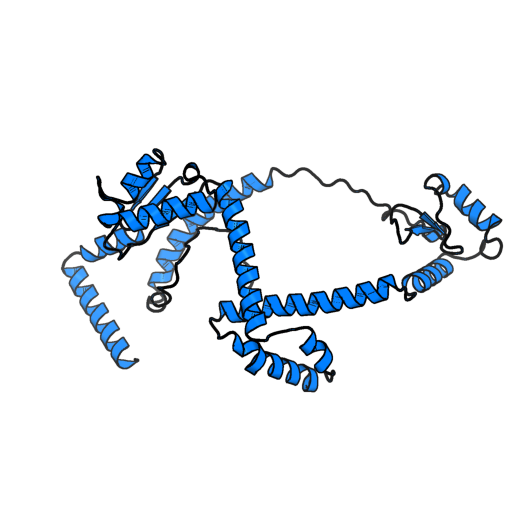C C . PRO A 1 190 ? 15.580 -13.901 -26.584 1.00 88.81 190 PRO A C 1
ATOM 1549 O O . PRO A 1 190 ? 15.471 -12.695 -26.361 1.00 88.81 190 PRO A O 1
ATOM 1552 N N . ALA A 1 191 ? 15.257 -14.824 -25.680 1.00 88.56 191 ALA A N 1
ATOM 1553 C CA . ALA A 1 191 ? 14.645 -14.494 -24.397 1.00 88.56 191 ALA A CA 1
ATOM 1554 C C . ALA A 1 191 ? 15.663 -14.111 -23.307 1.00 88.56 191 ALA A C 1
ATOM 1556 O O . ALA A 1 191 ? 15.316 -13.377 -22.381 1.00 88.56 191 ALA A O 1
ATOM 1557 N N . SER A 1 192 ? 16.920 -14.558 -23.429 1.00 86.44 192 SER A N 1
ATOM 1558 C CA . SER A 1 192 ? 17.962 -14.422 -22.398 1.00 86.44 192 SER A CA 1
ATOM 1559 C C . SER A 1 192 ? 18.151 -12.986 -21.912 1.00 86.44 192 SER A C 1
ATOM 1561 O O . SER A 1 192 ? 18.210 -12.737 -20.710 1.00 86.44 192 SER A O 1
ATOM 1563 N N . ASP A 1 193 ? 18.219 -12.035 -22.842 1.00 83.69 193 ASP A N 1
ATOM 1564 C CA . ASP A 1 193 ? 18.535 -10.641 -22.528 1.00 83.69 193 ASP A CA 1
ATOM 1565 C C . ASP A 1 193 ? 17.334 -9.894 -21.949 1.00 83.69 193 ASP A C 1
ATOM 1567 O O . ASP A 1 193 ? 17.504 -8.937 -21.198 1.00 83.69 193 ASP A O 1
ATOM 1571 N N . ILE A 1 194 ? 16.117 -10.332 -22.282 1.00 85.19 194 ILE A N 1
ATOM 1572 C CA . ILE A 1 194 ? 14.874 -9.748 -21.771 1.00 85.19 194 ILE A CA 1
ATOM 1573 C C . ILE A 1 194 ? 14.609 -10.269 -20.357 1.00 85.19 194 ILE A C 1
ATOM 1575 O O . ILE A 1 194 ? 14.359 -9.478 -19.453 1.00 85.19 194 ILE A O 1
ATOM 1579 N N . ILE A 1 195 ? 14.741 -11.580 -20.142 1.00 89.38 195 ILE A N 1
ATOM 1580 C CA . ILE A 1 195 ? 14.530 -12.221 -18.836 1.00 89.38 195 ILE A CA 1
ATOM 1581 C C . ILE A 1 195 ? 15.513 -11.690 -17.793 1.00 89.38 195 ILE A C 1
ATOM 1583 O O . ILE A 1 195 ? 15.104 -11.349 -16.686 1.00 89.38 195 ILE A O 1
ATOM 1587 N N . LYS A 1 196 ? 16.794 -11.522 -18.153 1.00 89.19 196 LYS A N 1
ATOM 1588 C CA . LYS A 1 196 ? 17.806 -10.946 -17.250 1.00 89.19 196 LYS A CA 1
ATOM 1589 C C . LYS A 1 196 ? 17.462 -9.532 -16.769 1.00 89.19 196 LYS A C 1
ATOM 1591 O O . LYS A 1 196 ? 17.892 -9.146 -15.688 1.00 89.19 196 LYS A O 1
ATOM 1596 N N . ARG A 1 197 ? 16.696 -8.762 -17.550 1.00 88.44 197 ARG A N 1
ATOM 1597 C CA . ARG A 1 197 ? 16.269 -7.399 -17.187 1.00 88.44 197 ARG A CA 1
ATOM 1598 C C . ARG A 1 197 ? 15.040 -7.367 -16.280 1.00 88.44 197 ARG A C 1
ATOM 1600 O O . ARG A 1 197 ? 14.735 -6.305 -15.746 1.00 88.44 197 ARG A O 1
ATOM 1607 N N . ILE A 1 198 ? 14.344 -8.490 -16.100 1.00 92.06 198 ILE A N 1
ATOM 1608 C CA . ILE A 1 198 ? 13.138 -8.596 -15.270 1.00 92.06 198 ILE A CA 1
ATOM 1609 C C . ILE A 1 198 ? 13.427 -9.566 -14.114 1.00 92.06 198 ILE A C 1
ATOM 1611 O O . ILE A 1 198 ? 12.979 -10.715 -14.137 1.00 92.06 198 ILE A O 1
ATOM 1615 N N . PRO A 1 199 ? 14.221 -9.158 -13.107 1.00 92.06 199 PRO A N 1
ATOM 1616 C CA . PRO A 1 199 ? 14.550 -10.034 -11.992 1.00 92.06 199 PRO A CA 1
ATOM 1617 C C . PRO A 1 199 ? 13.297 -10.351 -11.162 1.00 92.06 199 PRO A C 1
ATOM 1619 O O . PRO A 1 199 ? 12.742 -9.482 -10.499 1.00 92.06 199 PRO A O 1
ATOM 1622 N N . LEU A 1 200 ? 12.868 -11.615 -11.172 1.00 95.50 200 LEU A N 1
ATOM 1623 C CA . LEU A 1 200 ? 11.695 -12.107 -10.430 1.00 95.50 200 LEU A CA 1
ATOM 1624 C C . LEU A 1 200 ? 12.036 -13.263 -9.478 1.00 95.50 200 LEU A C 1
ATOM 1626 O O . LEU A 1 200 ? 11.200 -14.133 -9.230 1.00 95.50 200 LEU A O 1
ATOM 1630 N N . SER A 1 201 ? 13.260 -13.287 -8.944 1.00 94.75 201 SER A N 1
ATOM 1631 C CA . SER A 1 201 ? 13.601 -14.218 -7.863 1.00 94.75 201 SER A CA 1
ATOM 1632 C C . SER A 1 201 ? 12.746 -13.948 -6.625 1.00 94.75 201 SER A C 1
ATOM 1634 O O . SER A 1 201 ? 12.289 -12.818 -6.426 1.00 94.75 201 SER A O 1
ATOM 1636 N N . ASN A 1 202 ? 12.583 -14.959 -5.766 1.00 94.50 202 ASN A N 1
ATOM 1637 C CA . ASN A 1 202 ? 11.837 -14.841 -4.507 1.00 94.50 202 ASN A CA 1
ATOM 1638 C C . ASN A 1 202 ? 12.179 -13.552 -3.731 1.00 94.50 202 ASN A C 1
ATOM 1640 O O . ASN A 1 202 ? 11.295 -12.754 -3.427 1.00 94.50 202 ASN A O 1
ATOM 1644 N N . ASN A 1 203 ? 13.476 -13.314 -3.520 1.00 93.69 203 ASN A N 1
ATOM 1645 C CA . ASN A 1 203 ? 13.979 -12.171 -2.753 1.00 93.69 203 ASN A CA 1
ATOM 1646 C C . ASN A 1 203 ? 13.776 -10.841 -3.491 1.00 93.69 203 ASN A C 1
ATOM 1648 O O . ASN A 1 203 ? 13.600 -9.798 -2.869 1.00 93.69 203 ASN A O 1
ATOM 1652 N N . THR A 1 204 ? 13.812 -10.849 -4.830 1.00 92.62 204 THR A N 1
ATOM 1653 C CA . THR A 1 204 ? 13.535 -9.626 -5.593 1.00 92.62 204 THR A CA 1
ATOM 1654 C C . THR A 1 204 ? 12.067 -9.262 -5.488 1.00 92.62 204 THR A C 1
ATOM 1656 O O . THR A 1 204 ? 11.751 -8.102 -5.252 1.00 92.62 204 THR A O 1
ATOM 1659 N N . VAL A 1 205 ? 11.166 -10.231 -5.651 1.00 92.38 205 VAL A N 1
ATOM 1660 C CA . VAL A 1 205 ? 9.726 -9.983 -5.548 1.00 92.38 205 VAL A CA 1
ATOM 1661 C C . VAL A 1 205 ? 9.373 -9.455 -4.160 1.00 92.38 205 VAL A C 1
ATOM 1663 O O . VAL A 1 205 ? 8.702 -8.430 -4.083 1.00 92.38 205 VAL A O 1
ATOM 1666 N N . GLU A 1 206 ? 9.894 -10.085 -3.104 1.00 91.19 206 GLU A N 1
ATOM 1667 C CA . GLU A 1 206 ? 9.762 -9.634 -1.711 1.00 91.19 206 GLU A CA 1
ATOM 1668 C C . GLU A 1 206 ? 10.205 -8.179 -1.543 1.00 91.19 206 GLU A C 1
ATOM 1670 O O . GLU A 1 206 ? 9.378 -7.313 -1.269 1.00 91.19 206 GLU A O 1
ATOM 1675 N N . ARG A 1 207 ? 11.470 -7.874 -1.858 1.00 92.62 207 ARG A N 1
ATOM 1676 C CA . ARG A 1 207 ? 12.012 -6.519 -1.704 1.00 92.62 207 ARG A CA 1
ATOM 1677 C C . ARG A 1 207 ? 11.206 -5.470 -2.469 1.00 92.62 207 ARG A C 1
ATOM 1679 O O . ARG A 1 207 ? 11.032 -4.356 -1.995 1.00 92.62 207 ARG A O 1
ATOM 1686 N N . ARG A 1 208 ? 10.712 -5.796 -3.668 1.00 90.94 208 ARG A N 1
ATOM 1687 C CA . ARG A 1 208 ? 9.905 -4.861 -4.471 1.00 90.94 208 ARG A CA 1
ATOM 1688 C C . ARG A 1 208 ? 8.539 -4.609 -3.846 1.00 90.94 208 ARG A C 1
ATOM 1690 O O . ARG A 1 208 ? 8.038 -3.494 -3.954 1.00 90.94 208 ARG A O 1
ATOM 1697 N N . ILE A 1 209 ? 7.938 -5.624 -3.228 1.00 89.62 209 ILE A N 1
ATOM 1698 C CA . ILE A 1 209 ? 6.693 -5.474 -2.469 1.00 89.62 209 ILE A CA 1
ATOM 1699 C C . ILE A 1 209 ? 6.943 -4.602 -1.239 1.00 89.62 209 ILE A C 1
ATOM 1701 O O . ILE A 1 209 ? 6.179 -3.665 -1.026 1.00 89.62 209 ILE A O 1
ATOM 1705 N N . ASP A 1 210 ? 8.032 -4.838 -0.509 1.00 86.94 210 ASP A N 1
ATOM 1706 C CA . ASP A 1 210 ? 8.387 -4.052 0.677 1.00 86.94 210 ASP A CA 1
ATOM 1707 C C . ASP A 1 210 ? 8.664 -2.586 0.332 1.00 86.94 210 ASP A C 1
ATOM 1709 O O . ASP A 1 210 ? 8.144 -1.688 0.986 1.00 86.94 210 ASP A O 1
ATOM 1713 N N . GLU A 1 211 ? 9.410 -2.324 -0.744 1.00 85.69 211 GLU A N 1
ATOM 1714 C CA . GLU A 1 211 ? 9.662 -0.966 -1.242 1.00 85.69 211 GLU A CA 1
ATOM 1715 C C . GLU A 1 211 ? 8.364 -0.251 -1.627 1.00 85.69 211 GLU A C 1
ATOM 1717 O O . GLU A 1 211 ? 8.152 0.894 -1.232 1.00 85.69 211 GLU A O 1
ATOM 1722 N N . MET A 1 212 ? 7.468 -0.925 -2.360 1.00 91.88 212 MET A N 1
ATOM 1723 C CA . MET A 1 212 ? 6.156 -0.358 -2.694 1.00 91.88 212 MET A CA 1
ATOM 1724 C C . MET A 1 212 ? 5.300 -0.121 -1.446 1.00 91.88 212 MET A C 1
ATOM 1726 O O . MET A 1 212 ? 4.581 0.873 -1.382 1.00 91.88 212 MET A O 1
ATOM 1730 N N . SER A 1 213 ? 5.356 -1.023 -0.463 1.00 86.81 213 SER A N 1
ATOM 1731 C CA . SER A 1 213 ? 4.636 -0.870 0.803 1.00 86.81 213 SER A CA 1
ATOM 1732 C C . SER A 1 213 ? 5.156 0.337 1.576 1.00 86.81 213 SER A C 1
ATOM 1734 O O . SER A 1 213 ? 4.370 1.183 1.992 1.00 86.81 213 SER A O 1
ATOM 1736 N N . SER A 1 214 ? 6.478 0.462 1.698 1.00 83.12 214 SER A N 1
ATOM 1737 C CA . SER A 1 214 ? 7.143 1.564 2.394 1.00 83.12 214 SER A CA 1
ATOM 1738 C C . SER A 1 214 ? 6.855 2.921 1.747 1.00 83.12 214 SER A C 1
ATOM 1740 O O . SER A 1 214 ? 6.621 3.900 2.457 1.00 83.12 214 SER A O 1
ATOM 1742 N N . ASP A 1 215 ? 6.802 2.984 0.415 1.00 82.69 215 ASP A N 1
ATOM 1743 C CA . ASP A 1 215 ? 6.437 4.200 -0.318 1.00 82.69 215 ASP A CA 1
ATOM 1744 C C . ASP A 1 215 ? 4.984 4.619 -0.036 1.00 82.69 215 ASP A C 1
ATOM 1746 O O . ASP A 1 215 ? 4.716 5.767 0.330 1.00 82.69 215 ASP A O 1
ATOM 1750 N N . ILE A 1 216 ? 4.046 3.666 -0.104 1.00 83.25 216 ILE A N 1
ATOM 1751 C CA . ILE A 1 216 ? 2.632 3.910 0.222 1.00 83.25 216 ILE A CA 1
ATOM 1752 C C . ILE A 1 216 ? 2.474 4.346 1.683 1.00 83.25 216 ILE A C 1
ATOM 1754 O O . ILE A 1 216 ? 1.713 5.272 1.966 1.00 83.25 216 ILE A O 1
ATOM 1758 N N . GLU A 1 217 ? 3.178 3.698 2.610 1.00 84.00 217 GLU A N 1
ATOM 1759 C CA . GLU A 1 217 ? 3.174 4.061 4.027 1.00 84.00 217 GLU A CA 1
ATOM 1760 C C . GLU A 1 217 ? 3.718 5.470 4.255 1.00 84.00 217 GLU A C 1
ATOM 1762 O O . GLU A 1 217 ? 3.095 6.263 4.954 1.00 84.00 217 GLU A O 1
ATOM 1767 N N . SER A 1 218 ? 4.833 5.818 3.617 1.00 82.00 218 SER A N 1
ATOM 1768 C CA . SER A 1 218 ? 5.440 7.146 3.735 1.00 82.00 218 SER A CA 1
ATOM 1769 C C . SER A 1 218 ? 4.510 8.233 3.203 1.00 82.00 218 SER A C 1
ATOM 1771 O O . SER A 1 218 ? 4.280 9.243 3.871 1.00 82.00 218 SER A O 1
ATOM 1773 N N . PHE A 1 219 ? 3.907 8.005 2.031 1.00 84.69 219 PHE A N 1
ATOM 1774 C CA . PHE A 1 219 ? 2.880 8.891 1.486 1.00 84.69 219 PHE A CA 1
ATOM 1775 C C . PHE A 1 219 ? 1.726 9.070 2.471 1.00 84.69 219 PHE A C 1
ATOM 1777 O O . PHE A 1 219 ? 1.248 10.182 2.704 1.00 84.69 219 PHE A O 1
ATOM 1784 N N . LEU A 1 220 ? 1.289 7.967 3.068 1.00 84.44 220 LEU A N 1
ATOM 1785 C CA . LEU A 1 220 ? 0.201 7.972 4.012 1.00 84.44 220 LEU A CA 1
ATOM 1786 C C . LEU A 1 220 ? 0.532 8.760 5.288 1.00 84.44 220 LEU A C 1
ATOM 1788 O O . LEU A 1 220 ? -0.296 9.550 5.738 1.00 84.44 220 LEU A O 1
ATOM 1792 N N . TYR A 1 221 ? 1.717 8.577 5.866 1.00 86.44 221 TYR A N 1
ATOM 1793 C CA . TYR A 1 221 ? 2.134 9.318 7.056 1.00 86.44 221 TYR A CA 1
ATOM 1794 C C . TYR A 1 221 ? 2.161 10.821 6.776 1.00 86.44 221 TYR A C 1
ATOM 1796 O O . TYR A 1 221 ? 1.530 11.582 7.507 1.00 86.44 221 TYR A O 1
ATOM 1804 N N . ASN A 1 222 ? 2.756 11.234 5.654 1.00 86.94 222 ASN A N 1
ATOM 1805 C CA . ASN A 1 222 ? 2.773 12.636 5.224 1.00 86.94 222 ASN A CA 1
ATOM 1806 C C . ASN A 1 222 ? 1.354 13.210 5.057 1.00 86.94 222 ASN A C 1
ATOM 1808 O O . ASN A 1 222 ? 1.072 14.356 5.421 1.00 86.94 222 ASN A O 1
ATOM 1812 N N . TYR A 1 223 ? 0.433 12.401 4.530 1.00 88.44 223 TYR A N 1
ATOM 1813 C CA . TYR A 1 223 ? -0.965 12.789 4.390 1.00 88.44 223 TYR A CA 1
ATOM 1814 C C . TYR A 1 223 ? -1.650 12.960 5.754 1.00 88.44 223 TYR A C 1
ATOM 1816 O O . TYR A 1 223 ? -2.271 13.991 6.004 1.00 88.44 223 TYR A O 1
ATOM 1824 N N . LEU A 1 224 ? -1.513 11.997 6.671 1.00 89.00 224 LEU A N 1
ATOM 1825 C CA . LEU A 1 224 ? -2.138 12.051 8.002 1.00 89.00 224 LEU A CA 1
ATOM 1826 C C . LEU A 1 224 ? -1.561 13.160 8.896 1.00 89.00 224 LEU A C 1
ATOM 1828 O O . LEU A 1 224 ? -2.266 13.696 9.751 1.00 89.00 224 LEU A O 1
ATOM 1832 N N . GLN A 1 225 ? -0.301 13.538 8.683 1.00 90.62 225 GLN A N 1
ATOM 1833 C CA . GLN A 1 225 ? 0.348 14.647 9.386 1.00 90.62 225 GLN A CA 1
ATOM 1834 C C . GLN A 1 225 ? -0.267 16.013 9.060 1.00 90.62 225 GLN A C 1
ATOM 1836 O O . GLN A 1 225 ? -0.270 16.905 9.906 1.00 90.62 225 GLN A O 1
ATOM 1841 N N . THR A 1 226 ? -0.809 16.181 7.854 1.00 90.06 226 THR A N 1
ATOM 1842 C CA . THR A 1 226 ? -1.272 17.483 7.344 1.00 90.06 226 THR A CA 1
ATOM 1843 C C . THR A 1 226 ? -2.784 17.576 7.171 1.00 90.06 226 THR A C 1
ATOM 1845 O O . THR A 1 226 ? -3.304 18.650 6.869 1.00 90.06 226 THR A O 1
ATOM 1848 N N . THR A 1 227 ? -3.511 16.473 7.357 1.00 88.31 227 THR A N 1
ATOM 1849 C CA . THR A 1 227 ? -4.946 16.409 7.075 1.00 88.31 227 THR A CA 1
ATOM 1850 C C . THR A 1 227 ? -5.744 15.925 8.269 1.00 88.31 227 THR A C 1
ATOM 1852 O O . THR A 1 227 ? -5.319 15.041 9.007 1.00 88.31 227 THR A O 1
ATOM 1855 N N . HIS A 1 228 ? -6.942 16.485 8.432 1.00 89.81 228 HIS A N 1
ATOM 1856 C CA . HIS A 1 228 ? -7.911 15.963 9.383 1.00 89.81 228 HIS A CA 1
ATOM 1857 C C . HIS A 1 228 ? -8.486 14.634 8.885 1.00 89.81 228 HIS A C 1
ATOM 1859 O O . HIS A 1 228 ? -8.879 14.522 7.722 1.00 89.81 228 HIS A O 1
ATOM 1865 N N . PHE A 1 229 ? -8.598 13.642 9.767 1.00 88.94 229 PHE A N 1
ATOM 1866 C CA . PHE A 1 229 ? -9.081 12.311 9.401 1.00 88.94 229 PHE A CA 1
ATOM 1867 C C . PHE A 1 229 ? -9.990 11.697 10.467 1.00 88.94 229 PHE A C 1
ATOM 1869 O O . PHE A 1 229 ? -10.058 12.128 11.617 1.00 88.94 229 PHE A O 1
ATOM 1876 N N . SER A 1 230 ? -10.715 10.657 10.065 1.00 90.00 230 SER A N 1
ATOM 1877 C CA . SER A 1 230 ? -11.541 9.838 10.952 1.00 90.00 230 SER A CA 1
ATOM 1878 C C . SER A 1 230 ? -11.081 8.390 10.901 1.00 90.00 230 SER A C 1
ATOM 1880 O O . SER A 1 230 ? -10.686 7.907 9.836 1.00 90.00 230 SER A O 1
ATOM 1882 N N . LYS A 1 231 ? -11.147 7.684 12.032 1.00 87.31 231 LYS A N 1
ATOM 1883 C CA . LYS A 1 231 ? -10.671 6.301 12.137 1.00 87.31 231 LYS A CA 1
ATOM 1884 C C . LYS A 1 231 ? -11.778 5.362 12.598 1.00 87.31 231 LYS A C 1
ATOM 1886 O O . LYS A 1 231 ? -12.488 5.647 13.553 1.00 87.31 231 LYS A O 1
ATOM 1891 N N . GLN A 1 232 ? -11.915 4.218 11.940 1.00 86.75 232 GLN A N 1
ATOM 1892 C CA . GLN A 1 232 ? -12.733 3.123 12.452 1.00 86.75 232 GLN A CA 1
ATOM 1893 C C . GLN A 1 232 ? -11.838 2.141 13.207 1.00 86.75 232 GLN A C 1
ATOM 1895 O O . GLN A 1 232 ? -10.800 1.734 12.682 1.00 86.75 232 GLN A O 1
ATOM 1900 N N . LEU A 1 233 ? -12.253 1.776 14.416 1.00 81.62 233 LEU A N 1
ATOM 1901 C CA . LEU A 1 233 ? -11.608 0.778 15.259 1.00 81.62 233 LEU A CA 1
ATOM 1902 C C . LEU A 1 233 ? -12.582 -0.378 15.479 1.00 81.62 233 LEU A C 1
ATOM 1904 O O . LEU A 1 233 ? -13.758 -0.153 15.776 1.00 81.62 233 LEU A O 1
ATOM 1908 N N . ASP A 1 234 ? -12.083 -1.592 15.284 1.00 76.94 234 ASP A N 1
ATOM 1909 C CA . ASP A 1 234 ? -12.824 -2.827 15.533 1.00 76.94 234 ASP A CA 1
ATOM 1910 C C . ASP A 1 234 ? -12.524 -3.358 16.943 1.00 76.94 234 ASP A C 1
ATOM 1912 O O . ASP A 1 234 ? -11.587 -2.879 17.593 1.00 76.94 234 ASP A O 1
ATOM 1916 N N . GLU A 1 235 ? -13.321 -4.318 17.417 1.00 68.38 235 GLU A N 1
ATOM 1917 C CA . GLU A 1 235 ? -13.150 -4.909 18.747 1.00 68.38 235 GLU A CA 1
ATOM 1918 C C . GLU A 1 235 ? -11.743 -5.498 18.905 1.00 68.38 235 GLU A C 1
ATOM 1920 O O . GLU A 1 235 ? -11.272 -6.285 18.079 1.00 68.38 235 GLU A O 1
ATOM 1925 N N . SER A 1 236 ? -11.062 -5.130 19.989 1.00 63.66 236 SER A N 1
ATOM 1926 C CA . SER A 1 236 ? -9.828 -5.800 20.377 1.00 63.66 236 SER A CA 1
ATOM 1927 C C . SER A 1 236 ? -10.161 -7.018 21.221 1.00 63.66 236 SER A C 1
ATOM 1929 O O . SER A 1 236 ? -10.850 -6.908 22.231 1.00 63.66 236 SER A O 1
ATOM 1931 N N . THR A 1 237 ? -9.612 -8.173 20.853 1.00 58.72 237 THR A N 1
ATOM 1932 C CA . THR A 1 237 ? -9.657 -9.377 21.692 1.00 58.72 237 THR A CA 1
ATOM 1933 C C . THR A 1 237 ? -8.600 -9.353 22.798 1.00 58.72 237 THR A C 1
ATOM 1935 O O . THR A 1 237 ? -8.460 -10.337 23.523 1.00 58.72 237 THR A O 1
ATOM 1938 N N . LEU A 1 238 ? -7.808 -8.275 22.910 1.00 60.16 238 LEU A N 1
ATOM 1939 C CA . LEU A 1 238 ? -6.814 -8.149 23.969 1.00 60.16 238 LEU A CA 1
ATOM 1940 C C . LEU A 1 238 ? -7.521 -7.931 25.314 1.00 60.16 238 LEU A C 1
ATOM 1942 O O . LEU A 1 238 ? -8.300 -6.986 25.442 1.00 60.16 238 LEU A O 1
ATOM 1946 N N . PRO A 1 239 ? -7.217 -8.751 26.337 1.00 58.19 239 PRO A N 1
ATOM 1947 C CA . PRO A 1 239 ? -7.771 -8.567 27.677 1.00 58.19 239 PRO A CA 1
ATOM 1948 C C . PRO A 1 239 ? -7.354 -7.233 28.311 1.00 58.19 239 PRO A C 1
ATOM 1950 O O . PRO A 1 239 ? -8.060 -6.716 29.175 1.00 58.19 239 PRO A O 1
ATOM 1953 N N . ASP A 1 240 ? -6.203 -6.690 27.892 1.00 67.75 240 ASP A N 1
ATOM 1954 C CA . ASP A 1 240 ? -5.621 -5.472 28.443 1.00 67.75 240 ASP A CA 1
ATOM 1955 C C . ASP A 1 240 ? -5.731 -4.282 27.480 1.00 67.75 240 ASP A C 1
ATOM 1957 O O . ASP A 1 240 ? -4.993 -4.138 26.502 1.00 67.75 240 ASP A O 1
ATOM 1961 N N . ILE A 1 241 ? -6.662 -3.391 27.806 1.00 68.00 241 ILE A N 1
ATOM 1962 C CA . ILE A 1 241 ? -6.909 -2.135 27.094 1.00 68.00 241 ILE A CA 1
ATOM 1963 C C . ILE A 1 241 ? -5.712 -1.183 27.227 1.00 68.00 241 ILE A C 1
ATOM 1965 O O . ILE A 1 241 ? -5.468 -0.391 26.318 1.00 68.00 241 ILE A O 1
ATOM 1969 N N . ALA A 1 242 ? -4.942 -1.257 28.320 1.00 68.81 242 ALA A N 1
ATOM 1970 C CA . ALA A 1 242 ? -3.801 -0.372 28.538 1.00 68.81 242 ALA A CA 1
ATOM 1971 C C . ALA A 1 242 ? -2.679 -0.635 27.523 1.00 68.81 242 ALA A C 1
ATOM 1973 O O . ALA A 1 242 ? -2.126 0.310 26.965 1.00 68.81 242 ALA A O 1
ATOM 1974 N N . ALA A 1 243 ? -2.402 -1.904 27.210 1.00 69.88 243 ALA A N 1
ATOM 1975 C CA . ALA A 1 243 ? -1.427 -2.274 26.186 1.00 69.88 243 ALA A CA 1
ATOM 1976 C C . ALA A 1 243 ? -1.815 -1.742 24.795 1.00 69.88 243 ALA A C 1
ATOM 1978 O O . ALA A 1 243 ? -0.970 -1.228 24.062 1.00 69.88 243 ALA A O 1
ATOM 1979 N N . LEU A 1 244 ? -3.104 -1.808 24.446 1.00 70.38 244 LEU A N 1
ATOM 1980 C CA . LEU A 1 244 ? -3.610 -1.286 23.174 1.00 70.38 244 LEU A CA 1
ATOM 1981 C C . LEU A 1 244 ? -3.505 0.241 23.096 1.00 70.38 244 LEU A C 1
ATOM 1983 O O . LEU A 1 244 ? -3.163 0.784 22.047 1.00 70.38 244 LEU A O 1
ATOM 1987 N N . LEU A 1 245 ? -3.770 0.926 24.207 1.00 72.19 245 LEU A N 1
ATOM 1988 C CA . LEU A 1 245 ? -3.625 2.374 24.316 1.00 72.19 245 LEU A CA 1
ATOM 1989 C C . LEU A 1 245 ? -2.176 2.823 24.147 1.00 72.19 245 LEU A C 1
ATOM 1991 O O . LEU A 1 245 ? -1.914 3.723 23.354 1.00 72.19 245 LEU A O 1
ATOM 1995 N N . LEU A 1 246 ? -1.242 2.160 24.830 1.00 74.44 246 LEU A N 1
ATOM 1996 C CA . LEU A 1 246 ? 0.186 2.453 24.723 1.00 74.44 246 LEU A CA 1
ATOM 1997 C C . LEU A 1 246 ? 0.713 2.203 23.310 1.00 74.44 246 LEU A C 1
ATOM 1999 O O . LEU A 1 246 ? 1.449 3.029 22.783 1.00 74.44 246 LEU A O 1
ATOM 2003 N N . ALA A 1 247 ? 0.307 1.100 22.678 1.00 77.88 247 ALA A N 1
ATOM 2004 C CA . ALA A 1 247 ? 0.687 0.810 21.300 1.00 77.88 247 ALA A CA 1
ATOM 2005 C C . ALA A 1 247 ? 0.156 1.874 20.328 1.00 77.88 247 ALA A C 1
ATOM 2007 O O . ALA A 1 247 ? 0.869 2.285 19.414 1.00 77.88 247 ALA A O 1
ATOM 2008 N N . TYR A 1 248 ? -1.080 2.338 20.533 1.00 79.81 248 TYR A N 1
ATOM 2009 C CA . TYR A 1 248 ? -1.674 3.384 19.707 1.00 79.81 248 TYR A CA 1
ATOM 2010 C C . TYR A 1 248 ? -0.934 4.713 19.877 1.00 79.81 248 TYR A C 1
ATOM 2012 O O . TYR A 1 248 ? -0.532 5.317 18.888 1.00 79.81 248 TYR A O 1
ATOM 2020 N N . ASP A 1 249 ? -0.714 5.148 21.115 1.00 79.44 249 ASP A N 1
ATOM 2021 C CA . ASP A 1 249 ? -0.038 6.414 21.402 1.00 79.44 249 ASP A CA 1
ATOM 2022 C C . ASP A 1 249 ? 1.412 6.397 20.892 1.00 79.44 249 ASP A C 1
ATOM 2024 O O . ASP A 1 249 ? 1.830 7.290 20.154 1.00 79.44 249 ASP A O 1
ATOM 2028 N N . TYR A 1 250 ? 2.140 5.305 21.160 1.00 82.81 250 TYR A N 1
ATOM 2029 C CA . TYR A 1 250 ? 3.492 5.092 20.647 1.00 82.81 250 TYR A CA 1
ATOM 2030 C C . TYR A 1 250 ? 3.543 5.172 19.121 1.00 82.81 250 TYR A C 1
ATOM 2032 O O . TYR A 1 250 ? 4.394 5.872 18.583 1.00 82.81 250 TYR A O 1
ATOM 2040 N N . TYR A 1 251 ? 2.616 4.519 18.415 1.00 84.06 251 TYR A N 1
ATOM 2041 C CA . TYR A 1 251 ? 2.602 4.522 16.953 1.00 84.06 251 TYR A CA 1
ATOM 2042 C C . TYR A 1 251 ? 2.397 5.927 16.370 1.00 84.06 251 TYR A C 1
ATOM 2044 O O . TYR A 1 251 ? 3.084 6.320 15.426 1.00 84.06 251 TYR A O 1
ATOM 2052 N N . PHE A 1 252 ? 1.470 6.709 16.929 1.00 86.44 252 PHE A N 1
ATOM 2053 C CA . PHE A 1 252 ? 1.221 8.076 16.462 1.00 86.44 252 PHE A CA 1
ATOM 2054 C C . PHE A 1 252 ? 2.405 9.003 16.749 1.00 86.44 252 PHE A C 1
ATOM 2056 O O . PHE A 1 252 ? 2.759 9.810 15.888 1.00 86.44 252 PHE A O 1
ATOM 2063 N N . ILE A 1 253 ? 3.059 8.840 17.903 1.00 87.31 253 ILE A N 1
ATOM 2064 C CA . ILE A 1 253 ? 4.284 9.568 18.253 1.00 87.31 253 ILE A CA 1
ATOM 2065 C C . ILE A 1 253 ? 5.432 9.183 17.313 1.00 87.31 253 ILE A C 1
ATOM 2067 O O . ILE A 1 253 ? 6.061 10.061 16.727 1.00 87.31 253 ILE A O 1
ATOM 2071 N N . GLU A 1 254 ? 5.681 7.886 17.125 1.00 89.00 254 GLU A N 1
ATOM 2072 C CA . GLU A 1 254 ? 6.769 7.362 16.292 1.00 89.00 254 GLU A CA 1
ATOM 2073 C C . GLU A 1 254 ? 6.647 7.838 14.838 1.00 89.00 254 GLU A C 1
ATOM 2075 O O . GLU A 1 254 ? 7.640 8.206 14.213 1.00 89.00 254 GLU A O 1
ATOM 2080 N N . LYS A 1 255 ? 5.421 7.877 14.296 1.00 87.38 255 LYS A N 1
ATOM 2081 C CA . LYS A 1 255 ? 5.152 8.359 12.930 1.00 87.38 255 LYS A CA 1
ATOM 2082 C C . LYS A 1 255 ? 4.914 9.870 12.845 1.00 87.38 255 LYS A C 1
ATOM 2084 O O . LYS A 1 255 ? 4.581 10.375 11.770 1.00 87.38 255 LYS A O 1
ATOM 2089 N N . ALA A 1 256 ? 5.084 10.594 13.952 1.00 92.50 256 ALA A N 1
ATOM 2090 C CA . ALA A 1 256 ? 4.865 12.033 14.071 1.00 92.50 256 ALA A CA 1
ATOM 2091 C C . ALA A 1 256 ? 3.480 12.495 13.575 1.00 92.50 256 ALA A C 1
ATOM 2093 O O . ALA A 1 256 ? 3.345 13.595 13.047 1.00 92.50 256 ALA A O 1
ATOM 2094 N N . ILE A 1 257 ? 2.447 11.658 13.719 1.00 90.25 257 ILE A N 1
ATOM 2095 C CA . ILE A 1 257 ? 1.076 11.970 13.304 1.00 90.25 257 ILE A CA 1
ATOM 2096 C C . ILE A 1 257 ? 0.382 12.704 14.459 1.00 90.25 257 ILE A C 1
ATOM 2098 O O . ILE A 1 257 ? 0.151 12.095 15.507 1.00 90.25 257 ILE A O 1
ATOM 2102 N N . PRO A 1 258 ? -0.011 13.982 14.299 1.00 91.75 258 PRO A N 1
ATOM 2103 C CA . PRO A 1 258 ? -0.679 14.715 15.364 1.00 91.75 258 PRO A CA 1
ATOM 2104 C C . PRO A 1 258 ? -2.042 14.094 15.674 1.00 91.75 258 PRO A C 1
ATOM 2106 O O . PRO A 1 258 ? -2.926 14.052 14.817 1.00 91.75 258 PRO A O 1
ATOM 2109 N N . LEU A 1 259 ? -2.254 13.660 16.918 1.00 89.50 259 LEU A N 1
ATOM 2110 C CA . LEU A 1 259 ? -3.561 13.149 17.347 1.00 89.50 259 LEU A CA 1
ATOM 2111 C C . LEU A 1 259 ? -4.669 14.205 17.205 1.00 89.50 259 LEU A C 1
ATOM 2113 O O . LEU A 1 259 ? -5.814 13.847 16.942 1.00 89.50 259 LEU A O 1
ATOM 2117 N N . SER A 1 260 ? -4.331 15.497 17.284 1.00 90.88 260 SER A N 1
ATOM 2118 C CA . SER A 1 260 ? -5.254 16.615 17.044 1.00 90.88 260 SER A CA 1
ATOM 2119 C C . SER A 1 260 ? -5.880 16.611 15.648 1.00 90.88 260 SER A C 1
ATOM 2121 O O . SER A 1 260 ? -6.950 17.185 15.464 1.00 90.88 260 SER A O 1
ATOM 2123 N N . ASN A 1 261 ? -5.254 15.948 14.670 1.00 90.25 261 ASN A N 1
ATOM 2124 C CA . ASN A 1 261 ? -5.817 15.806 13.331 1.00 90.25 261 ASN A CA 1
ATOM 2125 C C . ASN A 1 261 ? -6.985 14.803 13.290 1.00 90.25 261 ASN A C 1
ATOM 2127 O O . ASN A 1 261 ? -7.759 14.778 12.331 1.00 90.25 261 ASN A O 1
ATOM 2131 N N . MET A 1 262 ? -7.146 13.965 14.315 1.00 89.44 262 MET A N 1
ATOM 2132 C CA . MET A 1 262 ? -8.231 12.997 14.372 1.00 89.44 262 MET A CA 1
ATOM 2133 C C . MET A 1 262 ? -9.529 13.648 14.857 1.00 89.44 262 MET A C 1
ATOM 2135 O O . MET A 1 262 ? -9.702 13.941 16.037 1.00 89.44 262 MET A O 1
ATOM 2139 N N . ILE A 1 263 ? -10.485 13.812 13.943 1.00 91.12 263 ILE A N 1
ATOM 2140 C CA . ILE A 1 263 ? -11.762 14.487 14.224 1.00 91.12 263 ILE A CA 1
ATOM 2141 C C . ILE A 1 263 ? -12.839 13.537 14.751 1.00 91.12 263 ILE A C 1
ATOM 2143 O O . ILE A 1 263 ? -13.733 13.954 15.488 1.00 91.12 263 ILE A O 1
ATOM 2147 N N . SER A 1 264 ? -12.788 12.254 14.382 1.00 90.31 264 SER A N 1
ATOM 2148 C CA . SER A 1 264 ? -13.770 11.276 14.847 1.00 90.31 264 SER A CA 1
ATOM 2149 C C . SER A 1 264 ? -13.242 9.846 14.865 1.00 90.31 264 SER A C 1
ATOM 2151 O O . SER A 1 264 ? -12.366 9.473 14.078 1.00 90.31 264 SER A O 1
ATOM 2153 N N . VAL A 1 265 ? -13.811 9.037 15.760 1.00 88.56 265 VAL A N 1
ATOM 2154 C CA . VAL A 1 265 ? -13.546 7.604 15.868 1.00 88.56 265 VAL A CA 1
ATOM 2155 C C . VAL A 1 265 ? -14.850 6.824 15.886 1.00 88.56 265 VAL A C 1
ATOM 2157 O O . VAL A 1 265 ? -15.718 7.066 16.724 1.00 88.56 265 VAL A O 1
ATOM 2160 N N . ALA A 1 266 ? -14.976 5.859 14.978 1.00 89.69 266 ALA A N 1
ATOM 2161 C CA . ALA A 1 266 ? -16.078 4.909 14.958 1.00 89.69 266 ALA A CA 1
ATOM 2162 C C . ALA A 1 266 ? -15.675 3.609 15.668 1.00 89.69 266 ALA A C 1
ATOM 2164 O O . ALA A 1 266 ? -14.661 3.015 15.311 1.00 89.69 266 ALA A O 1
ATOM 2165 N N . THR A 1 267 ? -16.474 3.157 16.636 1.00 88.19 267 THR A N 1
ATOM 2166 C CA . THR A 1 267 ? -16.259 1.898 17.379 1.00 88.19 267 THR A CA 1
ATOM 2167 C C . THR A 1 267 ? -17.520 1.046 17.358 1.00 88.19 267 THR A C 1
ATOM 2169 O O . THR A 1 267 ? -18.618 1.558 17.141 1.00 88.19 267 THR A O 1
ATOM 2172 N N . ASP A 1 268 ? -17.396 -0.248 17.602 1.00 84.81 268 ASP A N 1
ATOM 2173 C CA . ASP A 1 268 ? -18.518 -1.172 17.770 1.00 84.81 268 ASP A CA 1
ATOM 2174 C C . ASP A 1 268 ? -19.220 -1.048 19.137 1.00 84.81 268 ASP A C 1
ATOM 2176 O O . ASP A 1 268 ? -20.150 -1.786 19.423 1.00 84.81 268 ASP A O 1
ATOM 2180 N N . GLY A 1 269 ? -18.824 -0.112 20.000 1.00 83.00 269 GLY A N 1
ATOM 2181 C CA . GLY A 1 269 ? -19.482 0.058 21.293 1.00 83.00 269 GLY A CA 1
ATOM 2182 C C . GLY A 1 269 ? -19.152 -1.028 22.318 1.00 83.00 269 GLY A C 1
ATOM 2183 O O . GLY A 1 269 ? -19.809 -1.060 23.361 1.00 83.00 269 GLY A O 1
ATOM 2184 N N . ALA A 1 270 ? -18.143 -1.874 22.075 1.00 83.94 270 ALA A N 1
ATOM 2185 C CA . ALA A 1 270 ? -17.646 -2.800 23.084 1.00 83.94 270 ALA A CA 1
ATOM 2186 C C . ALA A 1 270 ? -17.232 -2.035 24.359 1.00 83.94 270 ALA A C 1
ATOM 2188 O O . ALA A 1 270 ? -16.654 -0.943 24.257 1.00 83.94 270 ALA A O 1
ATOM 2189 N N . PRO A 1 271 ? -17.472 -2.574 25.574 1.00 83.69 271 PRO A N 1
ATOM 2190 C CA . PRO A 1 271 ? -17.118 -1.897 26.825 1.00 83.69 271 PRO A CA 1
ATOM 2191 C C . PRO A 1 271 ? -15.649 -1.462 26.894 1.00 83.69 271 PRO A C 1
ATOM 2193 O O . PRO A 1 271 ? 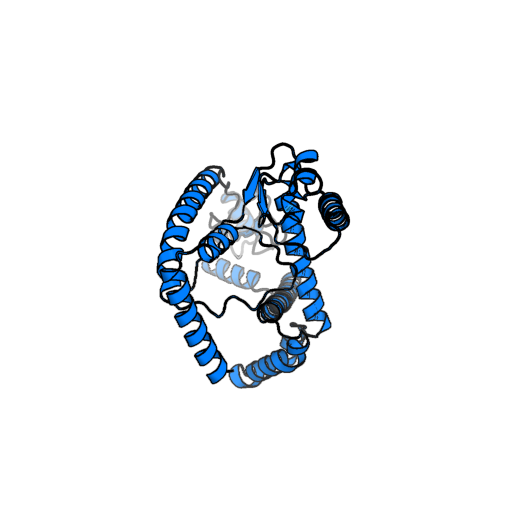-15.350 -0.403 27.440 1.00 83.69 271 PRO A O 1
ATOM 2196 N N . ALA A 1 272 ? -14.750 -2.231 26.276 1.00 82.12 272 ALA A N 1
ATOM 2197 C CA . ALA A 1 272 ? -13.333 -1.906 26.160 1.00 82.12 272 ALA A CA 1
ATOM 2198 C C . ALA A 1 272 ? -13.043 -0.643 25.323 1.00 82.12 272 ALA A C 1
ATOM 2200 O O . ALA A 1 272 ? -12.055 0.055 25.546 1.00 82.12 272 ALA A O 1
ATOM 2201 N N . MET A 1 273 ? -13.921 -0.311 24.377 1.00 85.12 273 MET A N 1
ATOM 2202 C CA . MET A 1 273 ? -13.780 0.839 23.486 1.00 85.12 273 MET A CA 1
ATOM 2203 C C . MET A 1 273 ? -14.484 2.078 24.044 1.00 85.12 273 MET A C 1
ATOM 2205 O O . MET A 1 273 ? -13.894 3.158 24.075 1.00 85.12 273 MET A O 1
ATOM 2209 N N . VAL A 1 274 ? -15.728 1.936 24.516 1.00 86.81 274 VAL A N 1
ATOM 2210 C CA . VAL A 1 274 ? -16.580 3.066 24.956 1.00 86.81 274 VAL A CA 1
ATOM 2211 C C . VAL A 1 274 ? -16.700 3.219 26.474 1.00 86.81 274 VAL A C 1
ATOM 2213 O O . VAL A 1 274 ? -17.434 4.087 26.950 1.00 86.81 274 VAL A O 1
ATOM 2216 N N . GLY A 1 275 ? -16.010 2.382 27.250 1.00 85.88 275 GLY A N 1
ATOM 2217 C CA . GLY A 1 275 ? -16.059 2.396 28.709 1.00 85.88 275 GLY A CA 1
ATOM 2218 C C . GLY A 1 275 ? -15.719 3.766 29.294 1.00 85.88 275 GLY A C 1
ATOM 2219 O O . GLY A 1 275 ? -14.695 4.352 28.965 1.00 85.88 275 GLY A O 1
ATOM 2220 N N . ARG A 1 276 ? -16.559 4.267 30.210 1.00 83.19 276 ARG A N 1
ATOM 2221 C CA . ARG A 1 276 ? -16.448 5.632 30.761 1.00 83.19 276 ARG A CA 1
ATOM 2222 C C . ARG A 1 276 ? -15.083 5.925 31.391 1.00 83.19 276 ARG A C 1
ATOM 2224 O O . ARG A 1 276 ? -14.545 7.000 31.156 1.00 83.19 276 ARG A O 1
ATOM 2231 N N . TYR A 1 277 ? -14.543 4.991 32.172 1.00 80.81 277 TYR A N 1
ATOM 2232 C CA . TYR A 1 277 ? -13.287 5.177 32.915 1.00 80.81 277 TYR A CA 1
ATOM 2233 C C . TYR A 1 277 ? -12.112 4.387 32.334 1.00 80.81 277 TYR A C 1
ATOM 2235 O O . TYR A 1 277 ? -10.966 4.795 32.469 1.00 80.81 277 TYR A O 1
ATOM 2243 N N . ARG A 1 278 ? -12.399 3.242 31.707 1.00 80.56 278 ARG A N 1
ATOM 2244 C CA . ARG A 1 278 ? -11.414 2.289 31.177 1.00 80.56 278 ARG A CA 1
ATOM 2245 C C . ARG A 1 278 ? -11.790 1.885 29.755 1.00 80.56 278 ARG A C 1
ATOM 2247 O O . ARG A 1 278 ? -11.997 0.713 29.474 1.00 80.56 278 ARG A O 1
ATOM 2254 N N . GLY A 1 279 ? -11.979 2.884 28.902 1.00 84.56 279 GLY A N 1
ATOM 2255 C CA . GLY A 1 279 ? -12.305 2.699 27.495 1.00 84.56 279 GLY A CA 1
ATOM 2256 C C . GLY A 1 279 ? -11.344 3.471 26.608 1.00 84.56 279 GLY A C 1
ATOM 2257 O O . GLY A 1 279 ? -10.906 4.565 26.977 1.00 84.56 279 GLY A O 1
ATOM 2258 N N . PHE A 1 280 ? -11.057 2.925 25.428 1.00 84.62 280 PHE A N 1
ATOM 2259 C CA . PHE A 1 280 ? -10.201 3.573 24.435 1.00 84.62 280 PHE A CA 1
ATOM 2260 C C . PHE A 1 280 ? -10.624 5.023 24.147 1.00 84.62 280 PHE A C 1
ATOM 2262 O O . PHE A 1 280 ? -9.809 5.941 24.175 1.00 84.62 280 PHE A O 1
ATOM 2269 N N . ILE A 1 281 ? -11.923 5.249 23.928 1.00 87.69 281 ILE A N 1
ATOM 2270 C CA . ILE A 1 281 ? -12.483 6.574 23.635 1.00 87.69 281 ILE A CA 1
ATOM 2271 C C . ILE A 1 281 ? -12.295 7.542 24.802 1.00 87.69 281 ILE A C 1
ATOM 2273 O O . ILE A 1 281 ? -12.044 8.724 24.576 1.00 87.69 281 ILE A O 1
ATOM 2277 N N . SER A 1 282 ? -12.419 7.069 26.043 1.00 88.19 282 SER A N 1
ATOM 2278 C CA . SER A 1 282 ? -12.226 7.923 27.215 1.00 88.19 282 SER A CA 1
ATOM 2279 C C . SER A 1 282 ? -10.787 8.393 27.345 1.00 88.19 282 SER A C 1
ATOM 2281 O O . SER A 1 282 ? -10.575 9.568 27.624 1.00 88.19 282 SER A O 1
ATOM 2283 N N . TYR A 1 283 ? -9.814 7.516 27.088 1.00 86.50 283 TYR A N 1
ATOM 2284 C CA . TYR A 1 283 ? -8.408 7.912 27.002 1.00 86.50 283 TYR A CA 1
ATOM 2285 C C . TYR A 1 283 ? -8.180 8.882 25.841 1.00 86.50 283 TYR A C 1
ATOM 2287 O O . TYR A 1 283 ? -7.586 9.941 26.014 1.00 86.50 283 TYR A O 1
ATOM 2295 N N . LEU A 1 284 ? -8.716 8.573 24.660 1.00 87.31 284 LEU A N 1
ATOM 2296 C CA . LEU A 1 284 ? -8.503 9.414 23.493 1.00 87.31 284 LEU A CA 1
ATOM 2297 C C . LEU A 1 284 ? -9.049 10.832 23.694 1.00 87.31 284 LEU A C 1
ATOM 2299 O O . LEU A 1 284 ? -8.411 11.792 23.283 1.00 87.31 284 LEU A O 1
ATOM 2303 N N . LYS A 1 285 ? -10.188 10.978 24.377 1.00 90.19 285 LYS A N 1
ATOM 2304 C CA . LYS A 1 285 ? -10.754 12.284 24.739 1.00 90.19 285 LYS A CA 1
ATOM 2305 C C . LYS A 1 285 ? -9.900 13.081 25.728 1.00 90.19 285 LYS A C 1
ATOM 2307 O O . LYS A 1 285 ? -10.074 14.292 25.803 1.00 90.19 285 LYS A O 1
ATOM 2312 N N . GLN A 1 286 ? -8.997 12.443 26.474 1.00 88.75 286 GLN A N 1
ATOM 2313 C CA . GLN A 1 286 ? -8.032 13.156 27.320 1.00 88.75 286 GLN A CA 1
ATOM 2314 C C . GLN A 1 286 ? -6.944 13.822 26.467 1.00 88.75 286 GLN A C 1
ATOM 2316 O O . GLN A 1 286 ? -6.553 14.945 26.765 1.00 88.75 286 GLN A O 1
ATOM 2321 N N . ASN A 1 287 ? -6.520 13.170 25.379 1.00 85.69 287 ASN A N 1
ATOM 2322 C CA . ASN A 1 287 ? -5.521 13.703 24.445 1.00 85.69 287 ASN A CA 1
ATOM 2323 C C . ASN A 1 287 ? -6.131 14.608 23.358 1.00 85.69 287 ASN A C 1
ATOM 2325 O O . ASN A 1 287 ? -5.490 15.544 22.886 1.00 85.69 287 ASN A O 1
ATOM 2329 N N . VAL A 1 288 ? -7.376 14.341 22.954 1.00 89.88 288 VAL A N 1
ATOM 2330 C CA . VAL A 1 288 ? -8.105 15.050 21.893 1.00 89.88 288 VAL A CA 1
ATOM 2331 C C . VAL A 1 288 ? -9.539 15.299 22.357 1.00 89.88 288 VAL A C 1
ATOM 2333 O O . VAL A 1 288 ? -10.465 14.553 22.035 1.00 89.88 288 VAL A O 1
ATOM 2336 N N . SER A 1 289 ? -9.743 16.364 23.131 1.00 88.19 289 SER A N 1
ATOM 2337 C CA . SER A 1 289 ? -11.036 16.670 23.769 1.00 88.19 289 SER A CA 1
ATOM 2338 C C . SER A 1 289 ? -12.200 16.829 22.782 1.00 88.19 289 SER A C 1
ATOM 2340 O O . SER A 1 289 ? -13.338 16.489 23.111 1.00 88.19 289 SER A O 1
ATOM 2342 N N . GLY A 1 290 ? -11.917 17.291 21.560 1.00 87.69 290 GLY A N 1
ATOM 2343 C CA . GLY A 1 290 ? -12.899 17.499 20.494 1.00 87.69 290 GLY A CA 1
ATOM 2344 C C . GLY A 1 290 ? -13.251 16.261 19.662 1.00 87.69 290 GLY A C 1
ATOM 2345 O O . GLY A 1 290 ? -14.072 16.376 18.754 1.00 87.69 290 GLY A O 1
ATOM 2346 N N . VAL A 1 291 ? -12.656 15.090 19.926 1.00 90.81 291 VAL A N 1
ATOM 2347 C CA . VAL A 1 291 ? -12.885 13.908 19.082 1.00 90.81 291 VAL A CA 1
ATOM 2348 C C . VAL A 1 291 ? -14.326 13.397 19.198 1.00 90.81 291 VAL A C 1
ATOM 2350 O O . VAL A 1 291 ? -14.844 13.107 20.286 1.00 90.81 291 VAL A O 1
ATOM 2353 N N . LEU A 1 292 ? -14.988 13.241 18.052 1.00 90.69 292 LEU A N 1
ATOM 2354 C CA . LEU A 1 292 ? -16.339 12.698 17.990 1.00 90.69 292 LEU A CA 1
ATOM 2355 C C . LEU A 1 292 ? -16.302 11.166 18.042 1.00 90.69 292 LEU A C 1
ATOM 2357 O O . LEU A 1 292 ? -15.796 10.511 17.136 1.00 90.69 292 LEU A O 1
ATOM 2361 N N . ALA A 1 293 ? -16.885 10.582 19.085 1.00 90.69 293 ALA A N 1
ATOM 2362 C CA . ALA A 1 293 ? -17.055 9.136 19.183 1.00 90.69 293 ALA A CA 1
ATOM 2363 C C . ALA A 1 293 ? -18.379 8.713 18.534 1.00 90.69 293 ALA A C 1
ATOM 2365 O O . ALA A 1 293 ? -19.455 9.138 18.959 1.00 90.69 293 ALA A O 1
ATOM 2366 N N . ILE A 1 294 ? -18.297 7.860 17.517 1.00 88.69 294 ILE A N 1
ATOM 2367 C CA . ILE A 1 294 ? -19.434 7.372 16.738 1.00 88.69 294 ILE A CA 1
ATOM 2368 C C . ILE A 1 294 ? -19.586 5.871 16.987 1.00 88.69 294 ILE A C 1
ATOM 2370 O O . ILE A 1 294 ? -18.616 5.117 17.001 1.00 88.69 294 ILE A O 1
ATOM 2374 N N . HIS A 1 295 ? -20.821 5.416 17.170 1.00 84.31 295 HIS A N 1
ATOM 2375 C CA . HIS A 1 295 ? -21.110 3.987 17.228 1.00 84.31 295 HIS A CA 1
ATOM 2376 C C . HIS A 1 295 ? -21.329 3.445 15.809 1.00 84.31 295 HIS A C 1
ATOM 2378 O O . HIS A 1 295 ? -22.105 4.014 15.037 1.00 84.31 295 HIS A O 1
ATOM 2384 N N . CYS A 1 296 ? -20.648 2.354 15.468 1.00 86.69 296 CYS A N 1
ATOM 2385 C CA . CYS A 1 296 ? -20.639 1.745 14.146 1.00 86.69 296 CYS A CA 1
ATOM 2386 C C . CYS A 1 296 ? -22.065 1.412 13.681 1.00 86.69 296 CYS A C 1
ATOM 2388 O O . CYS A 1 296 ? -22.789 0.654 14.329 1.00 86.69 296 CYS A O 1
ATOM 2390 N N . VAL A 1 297 ? -22.468 1.962 12.529 1.00 82.94 297 VAL A N 1
ATOM 2391 C CA . VAL A 1 297 ? -23.813 1.754 11.961 1.00 82.94 297 VAL A CA 1
ATOM 2392 C C . VAL A 1 297 ? -24.062 0.275 11.668 1.00 82.94 297 VAL A C 1
ATOM 2394 O O . VAL A 1 297 ? -25.154 -0.217 11.936 1.00 82.94 297 VAL A O 1
ATOM 2397 N N . ILE A 1 298 ? -23.041 -0.447 11.198 1.00 81.69 298 ILE A N 1
ATOM 2398 C CA . ILE A 1 298 ? -23.132 -1.884 10.906 1.00 81.69 298 ILE A CA 1
ATOM 2399 C C . ILE A 1 298 ? -23.386 -2.672 12.196 1.00 81.69 298 ILE A C 1
ATOM 2401 O O . ILE A 1 298 ? -24.263 -3.534 12.230 1.00 81.69 298 ILE A O 1
ATOM 2405 N N . HIS A 1 299 ? -22.684 -2.337 13.284 1.00 80.94 299 HIS A N 1
ATOM 2406 C CA . HIS A 1 299 ? -22.925 -2.981 14.572 1.00 80.94 299 HIS A CA 1
ATOM 2407 C C . HIS A 1 299 ? -24.317 -2.646 15.127 1.00 80.94 299 HIS A C 1
ATOM 2409 O O . HIS A 1 299 ? -25.038 -3.541 15.560 1.00 80.94 299 HIS A O 1
ATOM 2415 N N . ARG A 1 300 ? -24.762 -1.384 15.032 1.00 78.81 300 ARG A N 1
ATOM 2416 C CA . ARG A 1 300 ? -26.133 -0.995 15.412 1.00 78.81 300 ARG A CA 1
ATOM 2417 C C . ARG A 1 300 ? -27.191 -1.775 14.639 1.00 78.81 300 ARG A C 1
ATOM 2419 O O . ARG A 1 300 ? -28.144 -2.253 15.244 1.00 78.81 300 ARG A O 1
ATOM 2426 N N . GLN A 1 301 ? -27.024 -1.922 13.327 1.00 79.12 301 GLN A N 1
ATOM 2427 C CA . GLN A 1 301 ? -27.931 -2.714 12.495 1.00 79.12 301 GLN A CA 1
ATOM 2428 C C . GLN A 1 301 ? -27.952 -4.180 12.934 1.00 79.12 301 GLN A C 1
ATOM 2430 O O . GLN A 1 301 ? -29.028 -4.758 13.061 1.00 79.12 301 GLN A O 1
ATOM 2435 N N . HIS A 1 302 ? -26.786 -4.759 13.233 1.00 80.38 302 HIS A N 1
ATOM 2436 C CA . HIS A 1 302 ? -26.681 -6.119 13.765 1.00 80.38 302 HIS A CA 1
ATOM 2437 C C . HIS A 1 302 ? -27.402 -6.281 15.110 1.00 80.38 302 HIS A C 1
ATOM 2439 O O . HIS A 1 302 ? -28.141 -7.242 15.296 1.00 80.38 302 HIS A O 1
ATOM 2445 N N . LEU A 1 303 ? -27.254 -5.328 16.034 1.00 81.38 303 LEU A N 1
ATOM 2446 C CA . LEU A 1 303 ? -27.959 -5.348 17.321 1.00 81.38 303 LEU A CA 1
ATOM 2447 C C . LEU A 1 303 ? -29.479 -5.242 17.159 1.00 81.38 303 LEU A C 1
ATOM 2449 O O . LEU A 1 303 ? -30.216 -5.976 17.811 1.00 81.38 303 LEU A O 1
ATOM 2453 N N . VAL A 1 304 ? -29.959 -4.370 16.270 1.00 81.69 304 VAL A N 1
ATOM 2454 C CA . VAL A 1 304 ? -31.395 -4.263 15.965 1.00 81.69 304 VAL A CA 1
ATOM 2455 C C . VAL A 1 304 ? -31.911 -5.563 15.345 1.00 81.69 304 VAL A C 1
ATOM 2457 O O . VAL A 1 304 ? -32.979 -6.034 15.726 1.00 81.69 304 VAL A O 1
ATOM 2460 N N . ALA A 1 305 ? -31.133 -6.192 14.459 1.00 77.69 305 ALA A N 1
ATOM 2461 C CA . ALA A 1 305 ? -31.476 -7.484 13.870 1.00 77.69 305 ALA A CA 1
ATOM 2462 C C . ALA A 1 305 ? -31.540 -8.630 14.903 1.00 77.69 305 ALA A C 1
ATOM 2464 O O . ALA A 1 305 ? -32.253 -9.608 14.687 1.00 77.69 305 ALA A O 1
ATOM 2465 N N . LYS A 1 306 ? -30.842 -8.522 16.041 1.00 76.62 306 LYS A N 1
ATOM 2466 C CA . LYS A 1 306 ? -30.984 -9.475 17.156 1.00 76.62 306 LYS A CA 1
ATOM 2467 C C . LYS A 1 306 ? -32.280 -9.286 17.950 1.00 76.62 306 LYS A C 1
ATOM 2469 O O . LYS A 1 306 ? -32.776 -10.254 18.508 1.00 76.62 306 LYS A O 1
ATOM 2474 N N . ASN A 1 307 ? -32.832 -8.074 17.973 1.00 77.19 307 ASN A N 1
ATOM 2475 C CA . ASN A 1 307 ? -34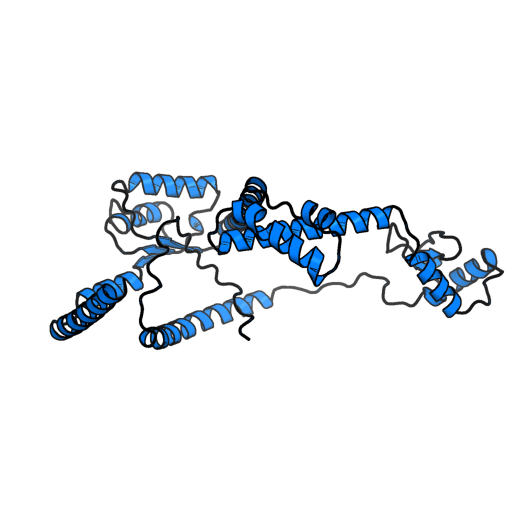.042 -7.715 18.723 1.00 77.19 307 ASN A CA 1
ATOM 2476 C C . ASN A 1 307 ? -35.294 -7.636 17.831 1.00 77.19 307 ASN A C 1
ATOM 2478 O O . ASN A 1 307 ? -36.207 -6.852 18.091 1.00 77.19 307 ASN A O 1
ATOM 2482 N N . LEU A 1 308 ? -35.333 -8.414 16.748 1.00 78.50 308 LEU A N 1
ATOM 2483 C CA . LEU A 1 308 ? -36.506 -8.484 15.878 1.00 78.50 308 LEU A CA 1
ATOM 2484 C C . LEU A 1 308 ? -37.680 -9.147 16.607 1.00 78.50 308 LEU A C 1
ATOM 2486 O O . LEU A 1 308 ? -37.492 -9.940 17.528 1.00 78.50 308 LEU A O 1
ATOM 2490 N N . SER A 1 309 ? -38.904 -8.830 16.179 1.00 83.81 309 SER A N 1
ATOM 2491 C CA . SER A 1 309 ? -40.104 -9.460 16.734 1.00 83.81 309 SER A CA 1
ATOM 2492 C C . SER A 1 309 ? -40.030 -10.981 16.602 1.00 83.81 309 SER A C 1
ATOM 2494 O O . SER A 1 309 ? -39.456 -11.492 15.639 1.00 83.81 309 SER A O 1
ATOM 2496 N N . VAL A 1 310 ? -40.661 -11.699 17.536 1.00 82.81 310 VAL A N 1
ATOM 2497 C CA . VAL A 1 310 ? -40.675 -13.175 17.574 1.00 82.81 310 VAL A CA 1
ATOM 2498 C C . VAL A 1 310 ? -40.999 -13.765 16.197 1.00 82.81 310 VAL A C 1
ATOM 2500 O O . VAL A 1 310 ? -40.251 -14.586 15.679 1.00 82.81 310 VAL A O 1
ATOM 2503 N N . ARG A 1 311 ? -42.031 -13.236 15.532 1.00 81.50 311 ARG A N 1
ATOM 2504 C CA . ARG A 1 311 ? -42.463 -13.676 14.197 1.00 81.50 311 ARG A CA 1
ATOM 2505 C C . ARG A 1 311 ? -41.384 -13.520 13.117 1.00 81.50 311 ARG A C 1
ATOM 2507 O O . ARG A 1 311 ? -41.245 -14.368 12.235 1.00 81.50 311 ARG A O 1
ATOM 2514 N N . LEU A 1 312 ? -40.635 -12.420 13.147 1.00 77.62 312 LEU A N 1
ATOM 2515 C CA . LEU A 1 312 ? -39.569 -12.163 12.179 1.00 77.62 312 LEU A CA 1
ATOM 2516 C C . LEU A 1 312 ? -38.301 -12.959 12.519 1.00 77.62 312 LEU A C 1
ATOM 2518 O O . LEU A 1 312 ? -37.613 -13.421 11.611 1.00 77.62 312 LEU A O 1
ATOM 2522 N N . HIS A 1 313 ? -38.033 -13.170 13.808 1.00 81.44 313 HIS A N 1
ATOM 2523 C CA . HIS A 1 313 ? -36.955 -14.023 14.296 1.00 81.44 313 HIS A CA 1
ATOM 2524 C C . HIS A 1 313 ? -37.151 -15.484 13.864 1.00 81.44 313 HIS A C 1
ATOM 2526 O O . HIS A 1 313 ? -36.248 -16.063 13.266 1.00 81.44 313 HIS A O 1
ATOM 2532 N N . GLU A 1 314 ? -38.348 -16.047 14.050 1.00 84.06 314 GLU A N 1
ATOM 2533 C CA . GLU A 1 314 ? -38.711 -17.394 13.579 1.00 84.06 314 GLU A CA 1
ATOM 2534 C C . GLU A 1 314 ? -38.566 -17.528 12.058 1.00 84.06 314 GLU A C 1
ATOM 2536 O O . GLU A 1 314 ? -37.961 -18.479 11.559 1.00 84.06 314 GLU A O 1
ATOM 2541 N N . SER A 1 315 ? -39.054 -16.532 11.311 1.00 84.06 315 SER A N 1
ATOM 2542 C CA . SER A 1 315 ? -38.939 -16.510 9.848 1.00 84.06 315 SER A CA 1
ATOM 2543 C C . SER A 1 315 ? -37.474 -16.496 9.388 1.00 84.06 315 SER A C 1
ATOM 2545 O O . SER A 1 315 ? -37.108 -17.203 8.450 1.00 84.06 315 SER A O 1
ATOM 2547 N N . LEU A 1 316 ? -36.612 -15.721 10.056 1.00 80.31 316 LEU A N 1
ATOM 2548 C CA . LEU A 1 316 ? -35.177 -15.684 9.767 1.00 80.31 316 LEU A CA 1
ATOM 2549 C C . LEU A 1 316 ? -34.470 -16.978 10.169 1.00 80.31 316 LEU A C 1
ATOM 2551 O O . LEU A 1 316 ? -33.591 -17.419 9.433 1.00 80.31 316 LEU A O 1
ATOM 2555 N N . HIS A 1 317 ? -34.860 -17.611 11.276 1.00 82.88 317 HIS A N 1
ATOM 2556 C CA . HIS A 1 317 ? -34.323 -18.909 11.684 1.00 82.88 317 HIS A CA 1
ATOM 2557 C C . HIS A 1 317 ? -34.579 -19.990 10.631 1.00 82.88 317 HIS A C 1
ATOM 2559 O O . HIS A 1 317 ? -33.653 -20.720 10.283 1.00 82.88 317 HIS A O 1
ATOM 2565 N N . LEU A 1 318 ? -35.775 -20.025 10.034 1.00 85.56 318 LEU A N 1
ATOM 2566 C CA . LEU A 1 318 ? -36.076 -20.934 8.922 1.00 85.56 318 LEU A CA 1
ATOM 2567 C C . LEU A 1 318 ? -35.167 -20.686 7.708 1.00 85.56 318 LEU A C 1
ATOM 2569 O O . LEU A 1 318 ? -34.667 -21.633 7.098 1.00 85.56 318 LEU A O 1
ATOM 2573 N N . VAL A 1 319 ? -34.914 -19.417 7.368 1.00 83.81 319 VAL A N 1
ATOM 2574 C CA . VAL A 1 319 ? -34.000 -19.053 6.272 1.00 83.81 319 VAL A CA 1
ATOM 2575 C C . VAL A 1 319 ? -32.560 -19.450 6.601 1.00 83.81 319 VAL A C 1
ATOM 2577 O O . VAL A 1 319 ? -31.873 -20.005 5.745 1.00 83.81 319 VAL A O 1
ATOM 2580 N N . ILE A 1 320 ? -32.099 -19.203 7.829 1.00 82.81 320 ILE A N 1
ATOM 2581 C CA . ILE A 1 320 ? -30.758 -19.578 8.296 1.00 82.81 320 ILE A CA 1
ATOM 2582 C C . ILE A 1 320 ? -30.580 -21.097 8.228 1.00 82.81 320 ILE A C 1
ATOM 2584 O O . ILE A 1 320 ? -29.572 -21.564 7.698 1.00 82.81 320 ILE A O 1
ATOM 2588 N N . ASP A 1 321 ? -31.558 -21.871 8.693 1.00 87.06 321 ASP A N 1
ATOM 2589 C CA . ASP A 1 321 ? -31.525 -23.331 8.635 1.00 87.06 321 ASP A CA 1
ATOM 2590 C C . ASP A 1 321 ? -31.504 -23.848 7.197 1.00 87.06 321 ASP A C 1
ATOM 2592 O O . ASP A 1 321 ? -30.714 -24.739 6.877 1.00 87.06 321 ASP A O 1
ATOM 2596 N N . ALA A 1 322 ? -32.307 -23.265 6.305 1.00 86.81 322 ALA A N 1
ATOM 2597 C CA . ALA A 1 322 ? -32.291 -23.608 4.887 1.00 86.81 322 ALA A CA 1
ATOM 2598 C C . ALA A 1 322 ? -30.921 -23.315 4.251 1.00 86.81 322 ALA A C 1
ATOM 2600 O O . ALA A 1 322 ? -30.343 -24.185 3.597 1.00 86.81 322 ALA A O 1
ATOM 2601 N N . VAL A 1 323 ? -30.356 -22.127 4.493 1.00 82.94 323 VAL A N 1
ATOM 2602 C CA . VAL A 1 323 ? -29.022 -21.745 4.002 1.00 82.94 323 VAL A CA 1
ATOM 2603 C C . VAL A 1 323 ? -27.945 -22.668 4.567 1.00 82.94 323 VAL A C 1
ATOM 2605 O O . VAL A 1 323 ? -27.065 -23.099 3.826 1.00 82.94 323 VAL A O 1
ATOM 2608 N N . ASN A 1 324 ? -28.014 -23.024 5.849 1.00 85.44 324 ASN A N 1
ATOM 2609 C CA . ASN A 1 324 ? -27.053 -23.925 6.481 1.00 85.44 324 ASN A CA 1
ATOM 2610 C C . ASN A 1 324 ? -27.154 -25.358 5.945 1.00 85.44 324 ASN A C 1
ATOM 2612 O O . ASN A 1 324 ? -26.121 -26.004 5.767 1.00 85.44 324 ASN A O 1
ATOM 2616 N N . ARG A 1 325 ? -28.365 -25.849 5.653 1.00 89.88 325 ARG A N 1
ATOM 2617 C CA . ARG A 1 325 ? -28.583 -27.145 4.989 1.00 89.88 325 ARG A CA 1
ATOM 2618 C C . ARG A 1 325 ? -28.021 -27.150 3.572 1.00 89.88 325 ARG A C 1
ATOM 2620 O O . ARG A 1 325 ? -27.309 -28.083 3.224 1.00 89.88 325 ARG A O 1
ATOM 2627 N N . ILE A 1 326 ? -28.265 -26.091 2.795 1.00 86.56 326 ILE A N 1
ATOM 2628 C CA . ILE A 1 326 ? -27.652 -25.909 1.471 1.00 86.56 326 ILE A CA 1
ATOM 2629 C C . ILE A 1 326 ? -26.129 -25.898 1.620 1.00 86.56 326 ILE A C 1
ATOM 2631 O O . ILE A 1 326 ? -25.440 -26.648 0.945 1.00 86.56 326 ILE A O 1
ATOM 2635 N N . ARG A 1 327 ? -25.585 -25.118 2.557 1.00 77.56 327 ARG A N 1
ATOM 2636 C CA . ARG A 1 327 ? -24.137 -25.021 2.768 1.00 77.56 327 ARG A CA 1
ATOM 2637 C C . ARG A 1 327 ? -23.499 -26.372 3.102 1.00 77.56 327 ARG A C 1
ATOM 2639 O O . ARG A 1 327 ? -22.448 -26.665 2.556 1.00 77.56 327 ARG A O 1
ATOM 2646 N N . LYS A 1 328 ? -24.143 -27.191 3.942 1.00 83.44 328 LYS A N 1
ATOM 2647 C CA . LYS A 1 328 ? -23.705 -28.565 4.255 1.00 83.44 328 LYS A CA 1
ATOM 2648 C C . LYS A 1 328 ? -23.786 -29.533 3.070 1.00 83.44 328 LYS A C 1
ATOM 2650 O O . LYS A 1 328 ? -23.172 -30.585 3.122 1.00 83.44 328 LYS A O 1
ATOM 2655 N N . ALA A 1 329 ? -24.579 -29.225 2.047 1.00 76.44 329 ALA A N 1
ATOM 2656 C CA . ALA A 1 329 ? -24.698 -30.064 0.858 1.00 76.44 329 ALA A CA 1
ATOM 2657 C C . ALA A 1 329 ? -23.630 -29.751 -0.208 1.00 76.44 329 ALA A C 1
ATOM 2659 O O . ALA A 1 329 ? -23.437 -30.554 -1.115 1.00 76.44 329 ALA A O 1
ATOM 2660 N N . TYR A 1 330 ? -22.957 -28.595 -0.119 1.00 61.62 330 TYR A N 1
ATOM 2661 C CA . TYR A 1 330 ? -22.003 -28.108 -1.129 1.00 61.62 330 TYR A CA 1
ATOM 2662 C C . TYR A 1 330 ? -20.584 -27.842 -0.585 1.00 61.62 330 TYR A C 1
ATOM 2664 O O . TYR A 1 330 ? -19.729 -27.380 -1.343 1.00 61.62 330 TYR A O 1
ATOM 2672 N N . ILE A 1 331 ? -20.333 -28.102 0.703 1.00 47.00 331 ILE A N 1
ATOM 2673 C CA . ILE A 1 331 ? -19.018 -28.063 1.371 1.00 47.00 331 ILE A CA 1
ATOM 2674 C C . ILE A 1 331 ? -18.868 -29.363 2.149 1.00 47.00 331 ILE A C 1
ATOM 2676 O O . ILE A 1 331 ? -17.802 -29.996 2.023 1.00 47.00 331 ILE A O 1
#

Secondary structure (DSSP, 8-state):
----------------S---SSSS---TTHHHHHHHHHHHHHHHHHHHHHHHHTT----PPP--GGGS-GGGGTEEE-SS-TTSEEETTT-PBPPGGG-SHHHHHHHHHHH-GGGTT--HHHHHHHHHHHHTS--HHHHHHHHHHHHHHHHHHHHHHHHHHHHHT--TTHIIIIIHHHHHHHHHHTS----HHHHTTS---HHHHHHHHHHHHHHHHHHHHHHHHHS-EEEE-PPP--S-HHHHHHHHHHHHHHTT--GGGEEEEEE---HHHH-TTTSHHHHHHHH-TTPEEEE-HHHHHHHHHHT--HHHHHHHHHHHHHHHHHHHHH-